Protein AF-A0A953TBR7-F1 (afdb_monomer)

Mean predicted aligned error: 17.24 Å

Solvent-accessible surface area (backbone atoms only — not comparable to full-atom values): 16010 Å² total; per-residue (Å²): 135,87,80,81,82,76,86,51,74,64,62,54,51,52,50,50,52,52,49,58,65,50,50,57,61,51,51,51,51,50,52,49,51,52,52,51,52,50,53,51,50,52,49,53,52,52,50,51,52,50,52,50,53,51,49,38,46,74,74,54,78,58,72,80,83,86,54,65,57,50,76,46,77,40,98,80,72,50,36,30,40,36,42,30,66,52,65,72,79,79,62,54,91,53,75,54,62,48,72,78,26,59,34,32,43,36,32,52,50,54,34,43,30,40,23,51,34,84,45,78,75,50,73,46,80,58,60,69,61,60,89,84,88,56,72,38,47,37,43,34,34,40,39,37,39,32,36,49,52,97,63,26,36,36,39,40,38,38,39,38,42,37,35,34,42,84,84,75,46,76,50,72,50,82,74,45,78,49,76,51,76,37,75,70,56,81,42,30,36,37,39,41,38,40,80,55,93,44,40,36,37,40,38,38,44,45,38,20,47,84,93,42,80,41,102,44,68,36,40,37,36,35,28,70,69,52,93,53,47,47,80,46,62,78,40,89,46,48,46,79,42,82,52,75,60,74,75,80,76,58,96,75,53,52,68,47,43,36,38,41,33,35,21,42,65,91,38,85,88,56,63,79,47,72,50,77,45,82,43,76,45,74,81,125

Sequence (284 aa):
MKRRKGYTLVELLVAFAIFAILIVPVSGMINTAIRGNKSSKEKLELVNIFNYAYESYLNGDVKFQDNNFIEIDYMDNKHKIKFEKVNQAEYQMKGIDYNSYDLVLKVDGNELQLLEGNKKLDAKLLEKEKRIENREKVKNRVFIKVTSEKSAFKYEIKINKIRENDDETFTTLPEEVLDKTISNPSGKLLIDVNNTDYNINFLIDGVYNGNGLEDRILAVDYKNKPSNVNLASVYPNVEFIEETATNSLDKNQRVEYVKISIFKNSDLNNPLNEKIYEFSKIQK

Structure (mmCIF, N/CA/C/O backbone):
data_AF-A0A953TBR7-F1
#
_entry.id   AF-A0A953TBR7-F1
#
loop_
_atom_site.group_PDB
_atom_site.id
_atom_site.t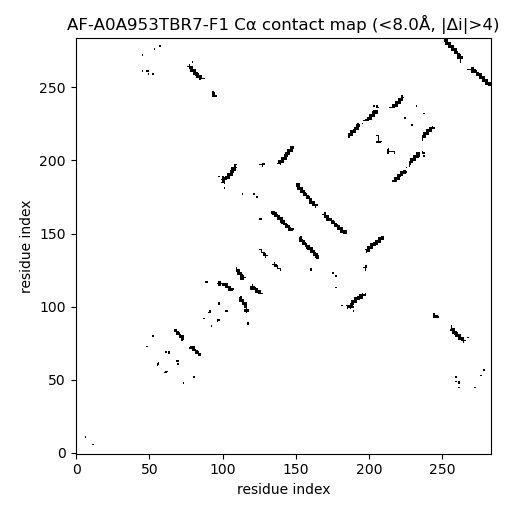ype_symbol
_atom_site.label_atom_id
_atom_site.label_alt_id
_atom_site.label_comp_id
_atom_site.label_asym_id
_atom_site.label_entity_id
_atom_site.label_seq_id
_atom_site.pdbx_PDB_ins_code
_atom_site.Cartn_x
_atom_site.Cartn_y
_atom_site.Cartn_z
_atom_site.occupancy
_atom_site.B_iso_or_equiv
_atom_site.auth_seq_id
_atom_site.auth_comp_id
_atom_site.auth_asym_id
_atom_site.auth_atom_id
_atom_site.pdbx_PDB_model_num
ATOM 1 N N . MET A 1 1 ? 30.524 2.240 -88.457 1.00 45.72 1 MET A N 1
ATOM 2 C CA . MET A 1 1 ? 31.352 2.136 -87.230 1.00 45.72 1 MET A CA 1
ATOM 3 C C . MET A 1 1 ? 30.849 3.158 -86.204 1.00 45.72 1 MET A C 1
ATOM 5 O O . MET A 1 1 ? 31.003 4.350 -86.435 1.00 45.72 1 MET A O 1
ATOM 9 N N . LYS A 1 2 ? 30.174 2.739 -85.121 1.00 47.38 2 LYS A N 1
ATOM 10 C CA . LYS A 1 2 ? 29.728 3.663 -84.056 1.00 47.38 2 LYS A CA 1
ATOM 11 C C . LYS A 1 2 ? 30.946 4.079 -83.217 1.00 47.38 2 LYS A C 1
ATOM 13 O O . LYS A 1 2 ? 31.559 3.224 -82.584 1.00 47.38 2 LYS A O 1
ATOM 18 N N . ARG A 1 3 ? 31.310 5.369 -83.224 1.00 58.00 3 ARG A N 1
ATOM 19 C CA . ARG A 1 3 ? 32.357 5.924 -82.345 1.00 58.00 3 ARG A CA 1
ATOM 20 C C . ARG A 1 3 ? 31.912 5.763 -80.888 1.00 58.00 3 ARG A C 1
ATOM 22 O O . ARG A 1 3 ? 30.868 6.291 -80.511 1.00 58.00 3 ARG A O 1
ATOM 29 N N . ARG A 1 4 ? 32.683 5.031 -80.078 1.00 64.31 4 ARG A N 1
ATOM 30 C CA . ARG A 1 4 ? 32.507 5.011 -78.619 1.00 64.31 4 ARG A CA 1
ATOM 31 C C . ARG A 1 4 ? 32.842 6.415 -78.107 1.00 64.31 4 ARG A C 1
ATOM 33 O O . ARG A 1 4 ? 33.967 6.870 -78.291 1.00 64.31 4 ARG A O 1
ATOM 40 N N . LYS A 1 5 ? 31.856 7.125 -77.555 1.00 68.06 5 LYS A N 1
ATOM 41 C CA . LYS A 1 5 ? 32.077 8.421 -76.901 1.00 68.06 5 LYS A CA 1
ATOM 42 C C . LYS A 1 5 ? 32.868 8.154 -75.616 1.00 68.06 5 LYS A C 1
ATOM 44 O O . LYS A 1 5 ? 32.414 7.364 -74.794 1.00 68.06 5 LYS A O 1
ATOM 49 N N . GLY A 1 6 ? 34.068 8.721 -75.505 1.00 71.19 6 GLY A N 1
ATOM 50 C CA . GLY A 1 6 ? 34.856 8.685 -74.272 1.00 71.19 6 GLY A CA 1
ATOM 51 C C . GLY A 1 6 ? 34.288 9.663 -73.243 1.00 71.19 6 GLY A C 1
ATOM 52 O O . GLY A 1 6 ? 33.652 10.642 -73.626 1.00 71.19 6 GLY A O 1
ATOM 53 N N . TYR A 1 7 ? 34.511 9.387 -71.960 1.00 77.81 7 TYR A N 1
ATOM 54 C CA . TYR A 1 7 ? 34.106 10.271 -70.868 1.00 77.81 7 TYR A CA 1
ATOM 55 C C . TYR A 1 7 ? 35.008 11.506 -70.815 1.00 77.81 7 TYR A C 1
ATOM 57 O O . TYR A 1 7 ? 36.230 11.402 -70.944 1.00 77.81 7 TYR A O 1
ATOM 65 N N . THR A 1 8 ? 34.410 12.675 -70.621 1.00 84.06 8 THR A N 1
ATOM 66 C CA . THR A 1 8 ? 35.138 13.926 -70.398 1.00 84.06 8 THR A CA 1
ATOM 67 C C . THR A 1 8 ? 35.625 14.015 -68.949 1.00 84.06 8 THR A C 1
ATOM 69 O O . THR A 1 8 ? 35.031 13.440 -68.036 1.00 84.06 8 THR A O 1
ATOM 72 N N . LEU A 1 9 ? 36.703 14.772 -68.714 1.00 79.88 9 LEU A N 1
ATOM 73 C CA . LEU A 1 9 ? 37.237 15.015 -67.365 1.00 79.88 9 LEU A CA 1
ATOM 74 C C . LEU A 1 9 ? 36.161 15.584 -66.421 1.00 79.88 9 LEU A C 1
ATOM 76 O O . LEU A 1 9 ? 36.110 15.233 -65.246 1.00 79.88 9 LEU A O 1
ATOM 80 N N . VAL A 1 10 ? 35.281 16.437 -66.955 1.00 84.44 10 VAL A N 1
ATOM 81 C CA . VAL A 1 10 ? 34.192 17.076 -66.206 1.00 84.44 10 VAL A CA 1
ATOM 82 C C . VAL A 1 10 ? 33.154 16.050 -65.756 1.00 84.44 10 VAL A C 1
ATOM 84 O O . VAL A 1 10 ? 32.773 16.053 -64.590 1.00 84.44 10 VAL A O 1
ATOM 87 N N . GLU A 1 11 ? 32.737 15.135 -66.635 1.00 81.75 11 GLU A N 1
ATOM 88 C CA . GLU A 1 11 ? 31.798 14.059 -66.280 1.00 81.75 11 GLU A CA 1
ATOM 89 C C . GLU A 1 11 ? 32.359 13.156 -65.174 1.00 81.75 11 GLU A C 1
ATOM 91 O O . GLU A 1 11 ? 31.628 12.768 -64.263 1.00 81.75 11 GLU A O 1
ATOM 96 N N . LEU A 1 12 ? 33.664 12.874 -65.210 1.00 85.56 12 LEU A N 1
ATOM 97 C CA . LEU A 1 12 ? 34.343 12.087 -64.181 1.00 85.56 12 LEU A CA 1
ATOM 98 C C . LEU A 1 12 ? 34.334 12.810 -62.822 1.00 85.56 12 LEU A C 1
ATOM 100 O O . LEU A 1 12 ? 34.026 12.208 -61.796 1.00 85.56 12 LEU A O 1
ATOM 104 N N . LEU A 1 13 ? 34.619 14.114 -62.817 1.00 87.38 13 LEU A N 1
ATOM 105 C CA . LEU A 1 13 ? 34.674 14.939 -61.607 1.00 87.38 13 LEU A CA 1
ATOM 106 C C . LEU A 1 13 ? 33.285 15.100 -60.968 1.00 87.38 13 LEU A C 1
ATOM 108 O O . LEU A 1 13 ? 33.133 14.942 -59.756 1.00 87.38 13 LEU A O 1
ATOM 112 N N . VAL A 1 14 ? 32.258 15.327 -61.790 1.00 87.25 14 VAL A N 1
ATOM 113 C CA . VAL A 1 14 ? 30.859 15.383 -61.341 1.00 87.25 14 VAL A CA 1
ATOM 114 C C . VAL A 1 14 ? 30.422 14.038 -60.754 1.00 87.25 14 VAL A C 1
ATOM 116 O O . VAL A 1 14 ? 29.805 14.014 -59.690 1.00 87.25 14 VAL A O 1
ATOM 119 N N . ALA A 1 15 ? 30.790 12.915 -61.378 1.00 86.88 15 ALA A N 1
ATOM 120 C CA . ALA A 1 15 ? 30.490 11.588 -60.843 1.00 86.88 15 ALA A CA 1
ATOM 121 C C . ALA A 1 15 ? 31.139 11.356 -59.465 1.00 86.88 15 ALA A C 1
ATOM 123 O O . ALA A 1 15 ? 30.467 10.875 -58.553 1.00 86.88 15 ALA A O 1
ATOM 124 N N . PHE A 1 16 ? 32.404 11.752 -59.273 1.00 87.00 16 PHE A N 1
ATOM 125 C CA . PHE A 1 16 ? 33.077 11.652 -57.972 1.00 87.00 16 PHE A CA 1
ATOM 126 C C . PHE A 1 16 ? 32.430 12.525 -56.895 1.00 87.00 16 PHE A C 1
ATOM 128 O O . PHE A 1 16 ? 32.276 12.071 -55.762 1.00 87.00 16 PHE A O 1
ATOM 135 N N . ALA A 1 17 ? 32.011 13.745 -57.238 1.00 87.44 17 ALA A N 1
ATOM 136 C CA . ALA A 1 17 ? 31.318 14.629 -56.305 1.00 87.44 17 ALA A CA 1
ATOM 137 C C . ALA A 1 17 ? 29.976 14.031 -55.851 1.00 87.44 17 ALA A C 1
ATOM 139 O O . ALA A 1 17 ? 29.686 14.000 -54.656 1.00 87.44 17 ALA A O 1
ATOM 140 N N . ILE A 1 18 ? 29.194 13.481 -56.788 1.00 87.00 18 ILE A N 1
ATOM 141 C CA . ILE A 1 18 ? 27.932 12.795 -56.479 1.00 87.00 18 ILE A CA 1
ATOM 142 C C . ILE A 1 18 ? 28.190 11.569 -55.589 1.00 87.00 18 ILE A C 1
ATOM 144 O O . ILE A 1 18 ? 27.509 11.391 -54.581 1.00 87.00 18 ILE A O 1
ATOM 148 N N . PHE A 1 19 ? 29.206 10.757 -55.898 1.00 86.75 19 PHE A N 1
ATOM 149 C CA . PHE A 1 19 ? 29.578 9.608 -55.066 1.00 86.75 19 PHE A CA 1
ATOM 150 C C . PHE A 1 19 ? 29.998 10.016 -53.649 1.00 86.75 19 PHE A C 1
ATOM 152 O O . PHE A 1 19 ? 29.556 9.397 -52.683 1.00 86.75 19 PHE A O 1
ATOM 159 N N . ALA A 1 20 ? 30.805 11.069 -53.501 1.00 82.75 20 ALA A N 1
ATOM 160 C CA . ALA A 1 20 ? 31.246 11.555 -52.196 1.00 82.75 20 ALA A CA 1
ATOM 161 C C . ALA A 1 20 ? 30.070 12.044 -51.334 1.00 82.75 20 ALA A C 1
ATOM 163 O O . ALA A 1 20 ? 30.008 11.728 -50.145 1.00 82.75 20 ALA A O 1
ATOM 164 N N . ILE A 1 21 ? 29.106 12.747 -51.941 1.00 86.19 21 ILE A N 1
ATOM 165 C CA . ILE A 1 21 ? 27.887 13.217 -51.264 1.00 86.19 21 ILE A CA 1
ATOM 166 C C . ILE A 1 21 ? 27.009 12.038 -50.819 1.00 86.19 21 ILE A C 1
ATOM 168 O O . ILE A 1 21 ? 26.425 12.083 -49.739 1.00 86.19 21 ILE A O 1
ATOM 172 N N . LEU A 1 22 ? 26.934 10.969 -51.617 1.00 83.19 22 LEU A N 1
ATOM 173 C CA . LEU A 1 22 ? 26.102 9.798 -51.323 1.00 83.19 22 LEU A CA 1
ATOM 174 C C . LEU A 1 22 ? 26.719 8.833 -50.298 1.00 83.19 22 LEU A C 1
ATOM 176 O O . LEU A 1 22 ? 25.985 8.218 -49.526 1.00 83.19 22 LEU A O 1
ATOM 180 N N . ILE A 1 23 ? 28.047 8.688 -50.252 1.00 85.75 23 ILE A N 1
ATOM 181 C CA . ILE A 1 23 ? 28.713 7.717 -49.363 1.00 85.75 23 ILE A CA 1
ATOM 182 C C . ILE A 1 23 ? 28.492 8.048 -47.880 1.00 85.75 23 ILE A C 1
ATOM 184 O O . ILE A 1 23 ? 28.304 7.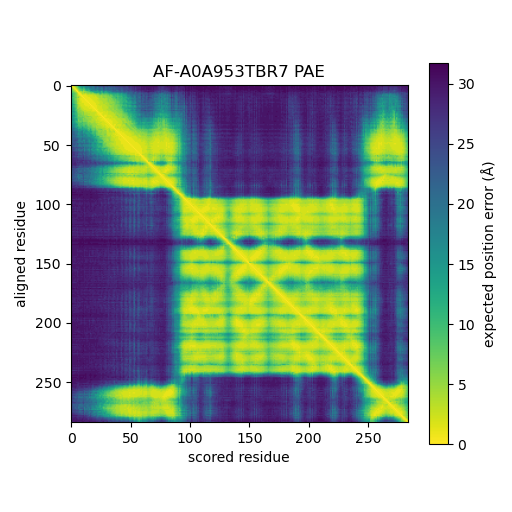141 -47.068 1.00 85.75 23 ILE A O 1
ATOM 188 N N . VAL A 1 24 ? 28.488 9.333 -47.516 1.00 76.50 24 VAL A N 1
ATOM 189 C CA . VAL A 1 24 ? 28.349 9.778 -46.119 1.00 76.50 24 VAL A CA 1
ATOM 190 C C . VAL A 1 24 ? 27.017 9.335 -45.484 1.00 76.50 24 VAL A C 1
ATOM 192 O O . VAL A 1 24 ? 27.064 8.638 -44.464 1.00 76.50 24 VAL A O 1
ATOM 195 N N . PRO A 1 25 ? 25.831 9.647 -46.051 1.00 77.88 25 PRO A N 1
ATOM 196 C CA . PRO A 1 25 ? 24.559 9.208 -45.476 1.00 77.88 25 PRO A CA 1
ATOM 197 C C . PRO A 1 25 ? 24.388 7.682 -45.519 1.00 77.88 25 PRO A C 1
ATOM 199 O O . PRO A 1 25 ? 23.888 7.102 -44.555 1.00 77.88 25 PRO A O 1
ATOM 202 N N . VAL A 1 26 ? 24.867 7.011 -46.574 1.00 80.56 26 VAL A N 1
ATOM 203 C CA . VAL A 1 26 ? 24.802 5.543 -46.694 1.00 80.56 26 VAL A CA 1
ATOM 204 C C . VAL A 1 26 ? 25.617 4.858 -45.593 1.00 80.56 26 VAL A C 1
ATOM 206 O O . VAL A 1 26 ? 25.128 3.929 -44.952 1.00 80.56 26 VAL A O 1
ATOM 209 N N . SER A 1 27 ? 26.825 5.349 -45.307 1.00 72.31 27 SER A N 1
ATOM 210 C CA . SER A 1 27 ? 27.657 4.841 -44.209 1.00 72.31 27 SER A CA 1
ATOM 211 C C . SER A 1 27 ? 26.982 5.027 -42.845 1.00 72.31 27 SER A C 1
ATOM 213 O O . SER A 1 27 ? 26.979 4.114 -42.015 1.00 72.31 27 SER A O 1
ATOM 215 N N . GLY A 1 28 ? 26.330 6.174 -42.623 1.00 75.69 28 GLY A N 1
ATOM 216 C CA . GLY A 1 28 ? 25.538 6.424 -41.415 1.00 75.69 28 GLY A CA 1
ATOM 217 C C . GLY A 1 28 ? 24.381 5.433 -41.251 1.00 75.69 28 GLY A C 1
ATOM 218 O O . GLY A 1 28 ? 24.205 4.855 -40.174 1.00 75.69 28 GLY A O 1
ATOM 219 N N . MET A 1 29 ? 23.631 5.177 -42.328 1.00 75.94 29 MET A N 1
ATOM 220 C CA . MET A 1 29 ? 22.525 4.214 -42.333 1.00 75.94 29 MET A CA 1
ATOM 221 C C . MET A 1 29 ? 23.000 2.783 -42.064 1.00 75.94 29 MET A C 1
ATOM 223 O O . MET A 1 29 ? 22.417 2.100 -41.222 1.00 75.94 29 MET A O 1
ATOM 227 N N . ILE A 1 30 ? 24.084 2.342 -42.713 1.00 80.50 30 ILE A N 1
ATOM 228 C CA . ILE A 1 30 ? 24.665 1.006 -42.509 1.00 80.50 30 ILE A CA 1
ATOM 229 C C . ILE A 1 30 ? 25.126 0.834 -41.058 1.00 80.50 30 ILE A C 1
ATOM 231 O O . ILE A 1 30 ? 24.776 -0.153 -40.415 1.00 80.50 30 ILE A O 1
ATOM 235 N N . ASN A 1 31 ? 25.849 1.810 -40.501 1.00 77.94 31 ASN A N 1
ATOM 236 C CA . ASN A 1 31 ? 26.295 1.753 -39.107 1.00 77.94 31 ASN A CA 1
ATOM 237 C C . ASN A 1 31 ? 25.121 1.715 -38.124 1.00 77.94 31 ASN A C 1
ATOM 239 O O . ASN A 1 31 ? 25.173 0.999 -37.123 1.00 77.94 31 ASN A O 1
ATOM 243 N N . THR A 1 32 ? 24.050 2.451 -38.417 1.00 73.69 32 THR A N 1
ATOM 244 C CA . THR A 1 32 ? 22.832 2.461 -37.599 1.00 73.69 32 THR A CA 1
ATOM 245 C C . THR A 1 32 ? 22.123 1.111 -37.657 1.00 73.69 32 THR A C 1
ATOM 247 O O . THR A 1 32 ? 21.773 0.564 -36.614 1.00 73.69 32 THR A O 1
ATOM 250 N N . ALA A 1 33 ? 21.996 0.520 -38.847 1.00 70.75 33 ALA A N 1
ATOM 251 C CA . ALA A 1 33 ? 21.420 -0.807 -39.031 1.00 70.75 33 ALA A CA 1
ATOM 252 C C . ALA A 1 33 ? 22.245 -1.897 -38.323 1.00 70.75 33 ALA A C 1
ATOM 254 O O . ALA A 1 33 ? 21.685 -2.737 -37.622 1.00 70.75 33 ALA A O 1
ATOM 255 N N . ILE A 1 34 ? 23.579 -1.853 -38.425 1.00 78.56 34 ILE A N 1
ATOM 256 C CA . ILE A 1 34 ? 24.475 -2.790 -37.727 1.00 78.56 34 ILE A CA 1
ATOM 257 C C . ILE A 1 34 ? 24.325 -2.654 -36.209 1.00 78.56 34 ILE A C 1
ATOM 259 O O . ILE A 1 34 ? 24.199 -3.663 -35.514 1.00 78.56 34 ILE A O 1
ATOM 263 N N . ARG A 1 35 ? 24.304 -1.424 -35.680 1.00 72.25 35 ARG A N 1
ATOM 264 C CA . ARG A 1 35 ? 24.098 -1.169 -34.245 1.00 72.25 35 ARG A CA 1
ATOM 265 C C . ARG A 1 35 ? 22.728 -1.656 -33.775 1.00 72.25 35 ARG A C 1
ATOM 267 O O . ARG A 1 35 ? 22.649 -2.301 -32.732 1.00 72.25 35 ARG A O 1
ATOM 274 N N . GLY A 1 36 ? 21.676 -1.410 -34.555 1.00 68.69 36 GLY A N 1
ATOM 275 C CA . GLY A 1 36 ? 20.322 -1.890 -34.276 1.00 68.69 36 GLY A CA 1
ATOM 276 C C . GLY A 1 36 ? 20.235 -3.417 -34.253 1.00 68.69 36 GLY A C 1
ATOM 277 O O . GLY A 1 36 ? 19.695 -3.992 -33.307 1.00 68.69 36 GLY A O 1
ATOM 278 N N . ASN A 1 37 ? 20.845 -4.086 -35.234 1.00 75.19 37 ASN A N 1
ATOM 279 C CA . ASN A 1 37 ? 20.901 -5.547 -35.298 1.00 75.19 37 ASN A CA 1
ATOM 280 C C . ASN A 1 37 ? 21.710 -6.141 -34.144 1.00 75.19 37 ASN A C 1
ATOM 282 O O . ASN A 1 37 ? 21.277 -7.115 -33.532 1.00 75.19 37 ASN A O 1
ATOM 286 N N . LYS A 1 38 ? 22.856 -5.539 -33.805 1.00 75.56 38 LYS A N 1
ATOM 287 C CA . LYS A 1 38 ? 23.671 -5.961 -32.662 1.00 75.56 38 LYS A CA 1
ATOM 288 C C . LYS A 1 38 ? 22.893 -5.837 -31.351 1.00 75.56 38 LYS A C 1
ATOM 290 O O . LYS A 1 38 ? 22.820 -6.808 -30.610 1.00 75.56 38 LYS A O 1
ATOM 295 N N . SER A 1 39 ? 22.243 -4.696 -31.111 1.00 71.12 39 SER A N 1
ATOM 296 C CA . SER A 1 39 ? 21.420 -4.486 -29.912 1.00 71.12 39 SER A CA 1
ATOM 297 C C . SER A 1 39 ? 20.234 -5.452 -29.845 1.00 71.12 39 SER A C 1
ATOM 299 O O . SER A 1 39 ? 19.926 -5.982 -28.782 1.00 71.12 39 SER A O 1
ATOM 301 N N . SER A 1 40 ? 19.582 -5.726 -30.977 1.00 68.00 40 SER A N 1
ATOM 302 C CA . SER A 1 40 ? 18.470 -6.682 -31.037 1.00 68.00 40 SER A CA 1
ATOM 303 C C . SER A 1 40 ? 18.935 -8.105 -30.735 1.00 68.00 40 SER A C 1
ATOM 305 O O . SER A 1 40 ? 18.274 -8.819 -29.985 1.00 68.00 40 SER A O 1
ATOM 307 N N . LYS A 1 41 ? 20.101 -8.499 -31.259 1.00 80.00 41 LYS A N 1
ATOM 308 C CA . LYS A 1 41 ? 20.725 -9.789 -30.958 1.00 80.00 41 LYS A CA 1
ATOM 309 C C . LYS A 1 41 ? 21.077 -9.913 -29.474 1.00 80.00 41 LYS A C 1
ATOM 311 O O . LYS A 1 41 ? 20.701 -10.901 -28.860 1.00 80.00 41 LYS A O 1
ATOM 316 N N . GLU A 1 42 ? 21.710 -8.897 -28.891 1.00 76.69 42 GLU A N 1
ATOM 317 C CA . GLU A 1 42 ? 22.043 -8.863 -27.458 1.00 76.69 42 GLU A CA 1
ATOM 318 C C . GLU A 1 42 ? 20.782 -8.948 -26.578 1.00 76.69 42 GLU A C 1
ATOM 320 O O . GLU A 1 42 ? 20.759 -9.679 -25.590 1.00 76.69 42 GLU A O 1
ATOM 325 N N . LYS A 1 43 ? 19.692 -8.266 -26.957 1.00 73.50 43 LYS A N 1
ATOM 326 C CA . LYS A 1 43 ? 18.401 -8.372 -26.256 1.00 73.50 43 LYS A CA 1
ATOM 327 C C . LYS A 1 43 ? 17.811 -9.779 -26.334 1.00 73.50 43 LYS A C 1
ATOM 329 O O . LYS A 1 43 ? 17.340 -10.283 -25.320 1.00 73.50 43 LYS A O 1
ATOM 334 N N . LEU A 1 44 ? 17.831 -10.405 -27.512 1.00 80.38 44 LEU A N 1
ATOM 335 C CA . LEU A 1 44 ? 17.357 -11.782 -27.687 1.00 80.38 44 LEU A CA 1
ATOM 336 C C . LEU A 1 44 ? 18.197 -12.775 -26.875 1.00 80.38 44 LEU A C 1
ATOM 338 O O . LEU A 1 44 ? 17.641 -13.664 -26.237 1.00 80.38 44 LEU A O 1
ATOM 342 N N . GLU A 1 45 ? 19.518 -12.598 -26.849 1.00 84.19 45 GLU A N 1
ATOM 343 C CA . GLU A 1 45 ? 20.423 -13.407 -26.028 1.00 84.19 45 GLU A CA 1
ATOM 344 C C . GLU A 1 45 ? 20.088 -13.276 -24.534 1.00 84.19 45 GLU A C 1
ATOM 346 O O . GLU A 1 45 ? 19.910 -14.292 -23.866 1.00 84.19 45 GLU A O 1
ATOM 351 N N . LEU A 1 46 ? 19.895 -12.055 -24.021 1.00 82.06 46 LEU A N 1
ATOM 352 C CA . LEU A 1 46 ? 19.494 -11.833 -22.625 1.00 82.06 46 LEU A CA 1
ATOM 353 C C . LEU A 1 46 ? 18.131 -12.452 -22.292 1.00 82.06 46 LEU A C 1
ATOM 355 O O . LEU A 1 46 ? 17.970 -13.023 -21.217 1.00 82.06 46 LEU A O 1
ATOM 359 N N . VAL A 1 47 ? 17.152 -12.366 -23.199 1.00 79.62 47 VAL A N 1
ATOM 360 C CA . VAL A 1 47 ? 15.838 -13.008 -23.016 1.00 79.62 47 VAL A CA 1
ATOM 361 C C . VAL A 1 47 ? 15.982 -14.526 -22.912 1.00 79.62 47 VAL A C 1
ATOM 363 O O . VAL A 1 47 ? 15.385 -15.129 -22.025 1.00 79.62 47 VAL A O 1
ATOM 366 N N . ASN A 1 48 ? 16.813 -15.141 -23.754 1.00 85.75 48 ASN A N 1
ATOM 367 C CA . ASN A 1 48 ? 17.063 -16.581 -23.693 1.00 85.75 48 ASN A CA 1
ATOM 368 C C . ASN A 1 48 ? 17.745 -16.994 -22.381 1.00 85.75 48 ASN A C 1
ATOM 370 O O . ASN A 1 48 ? 17.348 -17.992 -21.783 1.00 85.75 48 ASN A O 1
ATOM 374 N N . ILE A 1 49 ? 18.716 -16.207 -21.900 1.00 89.38 49 ILE A N 1
ATOM 375 C CA . ILE A 1 49 ? 19.373 -16.445 -20.604 1.00 89.38 49 ILE A CA 1
ATOM 376 C C . ILE A 1 49 ? 18.357 -16.341 -19.459 1.00 89.38 49 ILE A C 1
ATOM 378 O O . ILE A 1 49 ? 18.350 -17.187 -18.568 1.00 89.38 49 ILE A O 1
ATOM 382 N N . PHE A 1 50 ? 17.465 -15.346 -19.490 1.00 85.50 50 PHE A N 1
ATOM 383 C CA . PHE A 1 50 ? 16.403 -15.214 -18.490 1.00 85.50 50 PHE A CA 1
ATOM 384 C C . PHE A 1 50 ? 15.417 -16.381 -18.512 1.00 85.50 50 PHE A C 1
ATOM 386 O O . PHE A 1 50 ? 15.063 -16.875 -17.446 1.00 85.50 50 PHE A O 1
ATOM 393 N N . ASN A 1 51 ? 14.999 -16.839 -19.694 1.00 85.00 51 ASN A N 1
ATOM 394 C CA . ASN A 1 51 ? 14.114 -17.998 -19.816 1.00 85.00 51 ASN A CA 1
ATOM 395 C C . ASN A 1 51 ? 14.788 -19.254 -19.254 1.00 85.00 51 ASN A C 1
ATOM 397 O O . ASN A 1 51 ? 14.184 -19.980 -18.473 1.00 85.00 51 ASN A O 1
ATOM 401 N N . TYR A 1 52 ? 16.066 -19.470 -19.576 1.00 89.81 52 TYR A N 1
ATOM 402 C CA . TYR A 1 52 ? 16.841 -20.567 -19.001 1.00 89.81 52 TYR A CA 1
ATOM 403 C C . TYR A 1 52 ? 16.928 -20.477 -17.471 1.00 89.81 52 TYR A C 1
ATOM 405 O O . TYR A 1 52 ? 16.721 -21.474 -16.781 1.00 89.81 52 TYR A O 1
ATOM 413 N N . ALA A 1 53 ? 17.204 -19.286 -16.933 1.00 87.75 53 ALA A N 1
ATOM 414 C CA . ALA A 1 53 ? 17.280 -19.056 -15.495 1.00 87.75 53 ALA A CA 1
ATOM 415 C C . ALA A 1 53 ? 15.940 -19.339 -14.797 1.00 87.75 53 ALA A C 1
ATOM 417 O O . ALA A 1 53 ? 15.911 -19.998 -13.759 1.00 87.75 53 ALA A O 1
ATOM 418 N N . TYR A 1 54 ? 14.839 -18.869 -15.390 1.00 85.12 54 TYR A N 1
ATOM 419 C CA . TYR A 1 54 ? 13.483 -19.083 -14.896 1.00 85.12 54 TYR A CA 1
ATOM 420 C C . TYR A 1 54 ? 13.138 -20.576 -14.826 1.00 85.12 54 TYR A C 1
ATOM 422 O O . TYR A 1 54 ? 12.751 -21.067 -13.768 1.00 85.12 54 TYR A O 1
ATOM 430 N N . GLU A 1 55 ? 13.359 -21.311 -15.918 1.00 86.38 55 GLU A N 1
ATOM 431 C CA . GLU A 1 55 ? 13.096 -22.753 -15.993 1.00 86.38 55 GLU A CA 1
ATOM 432 C C . GLU A 1 55 ? 13.986 -23.558 -15.035 1.00 86.38 55 GLU A C 1
ATOM 434 O O . GLU A 1 55 ? 13.503 -24.453 -14.347 1.00 86.38 55 GLU A O 1
ATOM 439 N N . SER A 1 56 ? 15.274 -23.213 -14.924 1.00 87.19 56 SER A N 1
ATOM 440 C CA . SER A 1 56 ? 16.210 -23.882 -14.000 1.00 87.19 56 SER A CA 1
ATOM 441 C C . SER A 1 56 ? 15.761 -23.745 -12.542 1.00 87.19 56 SER A C 1
ATOM 443 O O . SER A 1 56 ? 15.882 -24.670 -11.736 1.00 87.19 56 SER A O 1
ATOM 445 N N . TYR A 1 57 ? 15.217 -22.578 -12.189 1.00 86.12 57 TYR A N 1
ATOM 446 C CA . TYR A 1 57 ? 14.669 -22.349 -10.861 1.00 86.12 57 TYR A CA 1
ATOM 447 C C . TYR A 1 57 ? 13.344 -23.097 -10.649 1.00 86.12 57 TYR A C 1
ATOM 449 O O . TYR A 1 57 ? 13.161 -23.744 -9.615 1.00 86.12 57 TYR A O 1
ATOM 457 N N . LEU A 1 58 ? 12.444 -23.067 -11.638 1.00 83.62 58 LEU A N 1
ATOM 458 C CA . LEU A 1 58 ? 11.145 -23.745 -11.590 1.00 83.62 58 LEU A CA 1
ATOM 459 C C . LEU A 1 58 ? 11.283 -25.272 -11.459 1.00 83.62 58 LEU A C 1
ATOM 461 O O . LEU A 1 58 ? 10.576 -25.889 -10.662 1.00 83.62 58 LEU A O 1
ATOM 465 N N . ASN A 1 59 ? 12.229 -25.870 -12.187 1.00 84.25 59 ASN A N 1
ATOM 466 C CA . ASN A 1 59 ? 12.501 -27.311 -12.166 1.00 84.25 59 ASN A CA 1
ATOM 467 C C . ASN A 1 59 ? 13.246 -27.772 -10.901 1.00 84.25 59 ASN A C 1
ATOM 469 O O . ASN A 1 59 ? 13.349 -28.970 -10.636 1.00 84.25 59 ASN A O 1
ATOM 473 N N . GLY A 1 60 ? 13.718 -26.831 -10.077 1.00 79.94 60 GLY A N 1
ATOM 474 C CA . GLY A 1 60 ? 14.406 -27.120 -8.824 1.00 79.94 60 GLY A CA 1
ATOM 475 C C . GLY A 1 60 ? 15.877 -27.505 -8.985 1.00 79.94 60 GLY A C 1
ATOM 476 O O . GLY A 1 60 ? 16.446 -28.054 -8.039 1.00 79.94 60 GLY A O 1
ATOM 477 N N . ASP A 1 61 ? 16.498 -27.200 -10.128 1.00 81.38 61 ASP A N 1
ATOM 478 C CA . ASP A 1 61 ? 17.945 -27.360 -10.339 1.00 81.38 61 ASP A CA 1
ATOM 479 C C . ASP A 1 61 ? 18.742 -26.382 -9.458 1.00 81.38 61 ASP A C 1
ATOM 481 O O . ASP A 1 61 ? 19.872 -26.653 -9.051 1.00 81.38 61 ASP A O 1
ATOM 485 N N . VAL A 1 62 ? 18.116 -25.258 -9.098 1.00 82.50 62 VAL A N 1
ATOM 486 C CA . VAL A 1 62 ? 18.652 -24.233 -8.198 1.00 82.50 62 VAL A CA 1
ATOM 487 C C . VAL A 1 62 ? 17.940 -24.317 -6.844 1.00 82.50 62 VAL A C 1
ATOM 489 O O . VAL A 1 62 ? 16.735 -24.081 -6.744 1.00 82.50 62 VAL A O 1
ATOM 492 N N . LYS A 1 63 ? 18.679 -24.641 -5.773 1.00 79.69 63 LYS A N 1
ATOM 493 C CA . LYS A 1 63 ? 18.141 -24.752 -4.403 1.00 79.69 63 LYS A CA 1
ATOM 494 C C . LYS A 1 63 ? 18.961 -23.941 -3.409 1.00 79.69 63 LYS A C 1
ATOM 496 O O . LYS A 1 63 ? 20.158 -24.163 -3.258 1.00 79.69 63 LYS A O 1
ATOM 501 N N . PHE A 1 64 ? 18.296 -23.047 -2.682 1.00 79.81 64 PHE A N 1
ATOM 502 C CA . PHE A 1 64 ? 18.901 -22.284 -1.589 1.00 79.81 64 PHE A CA 1
ATOM 503 C C . PHE A 1 64 ? 19.108 -23.194 -0.385 1.00 79.81 64 PHE A C 1
ATOM 505 O O . PHE A 1 64 ? 18.141 -23.529 0.294 1.00 79.81 64 PHE A O 1
ATOM 512 N N . GLN A 1 65 ? 20.352 -23.629 -0.174 1.00 63.56 65 GLN A N 1
ATOM 513 C CA . GLN A 1 65 ? 20.694 -24.534 0.922 1.00 63.56 65 GLN A CA 1
ATOM 514 C C . GLN A 1 65 ? 20.916 -23.782 2.240 1.00 63.56 65 GLN A C 1
ATOM 516 O O . GLN A 1 65 ? 20.349 -24.223 3.221 1.00 63.56 65 GLN A O 1
ATOM 521 N N . ASP A 1 66 ? 21.578 -22.614 2.238 1.00 62.78 66 ASP A N 1
ATOM 522 C CA . ASP A 1 66 ? 21.725 -21.738 3.429 1.00 62.78 66 ASP A CA 1
ATOM 523 C C . ASP A 1 66 ? 22.032 -20.256 3.100 1.00 62.78 66 ASP A C 1
ATOM 525 O O . ASP A 1 66 ? 21.868 -19.374 3.940 1.00 62.78 66 ASP A O 1
ATOM 529 N N . ASN A 1 67 ? 22.453 -19.951 1.867 1.00 66.56 67 ASN A N 1
ATOM 530 C CA . ASN A 1 67 ? 22.755 -18.588 1.426 1.00 66.56 67 ASN A CA 1
ATOM 531 C C . ASN A 1 67 ? 21.518 -17.885 0.847 1.00 66.56 67 ASN A C 1
ATOM 533 O O . ASN A 1 67 ? 20.674 -18.510 0.200 1.00 66.56 67 ASN A O 1
ATOM 537 N N . ASN A 1 68 ? 21.461 -16.557 0.998 1.00 75.69 68 ASN A N 1
ATOM 538 C CA . ASN A 1 68 ? 20.419 -15.721 0.387 1.00 75.69 68 ASN A CA 1
ATOM 539 C C . ASN A 1 68 ? 20.573 -15.584 -1.135 1.00 75.69 68 ASN A C 1
ATOM 541 O O . ASN A 1 68 ? 19.646 -15.122 -1.794 1.00 75.69 68 ASN A O 1
ATOM 545 N N . PHE A 1 69 ? 21.711 -16.000 -1.699 1.00 84.25 69 PHE A N 1
ATOM 546 C CA . PHE A 1 69 ? 21.946 -16.001 -3.137 1.00 84.25 69 PHE A CA 1
ATOM 547 C C . PHE A 1 69 ? 22.687 -17.261 -3.613 1.00 84.25 69 PHE A C 1
ATOM 549 O O . PHE A 1 69 ? 23.388 -17.914 -2.838 1.00 84.25 69 PHE A O 1
ATOM 556 N N . ILE A 1 70 ? 22.526 -17.589 -4.895 1.00 88.81 70 ILE A N 1
ATOM 557 C CA . ILE A 1 70 ? 23.208 -18.672 -5.617 1.00 88.81 70 ILE A CA 1
ATOM 558 C C . ILE A 1 70 ? 23.664 -18.130 -6.962 1.00 88.81 70 ILE A C 1
ATOM 560 O O . ILE A 1 70 ? 22.931 -17.385 -7.604 1.00 88.81 70 ILE A O 1
ATOM 564 N N . GLU A 1 71 ? 24.838 -18.545 -7.417 1.00 89.31 71 GLU A N 1
ATOM 565 C CA . GLU A 1 71 ? 25.329 -18.243 -8.758 1.00 89.31 71 GLU A CA 1
ATOM 566 C C . GLU A 1 71 ? 25.502 -19.532 -9.557 1.00 89.31 71 GLU A C 1
ATOM 568 O O . GLU A 1 71 ? 26.002 -20.527 -9.033 1.00 89.31 71 GLU A O 1
ATOM 573 N N . ILE A 1 72 ? 25.099 -19.504 -10.826 1.00 88.94 72 ILE A N 1
ATOM 574 C CA . ILE A 1 72 ? 25.351 -20.577 -11.792 1.00 88.94 72 ILE A CA 1
ATOM 575 C C . ILE A 1 72 ? 25.956 -20.000 -13.071 1.00 88.94 72 ILE A C 1
ATOM 577 O O . ILE A 1 72 ? 25.685 -18.855 -13.446 1.00 88.94 72 ILE A O 1
ATOM 581 N N . ASP A 1 73 ? 26.740 -20.812 -13.771 1.00 88.62 73 ASP A N 1
ATOM 582 C CA . ASP A 1 73 ? 27.218 -20.481 -15.109 1.00 88.62 73 ASP A CA 1
ATOM 583 C C . ASP A 1 73 ? 26.120 -20.740 -16.150 1.00 88.62 73 ASP A C 1
ATOM 585 O O . ASP A 1 73 ? 25.399 -21.741 -16.098 1.00 88.62 73 ASP A O 1
ATOM 589 N N . TYR A 1 74 ? 25.987 -19.829 -17.114 1.00 88.12 74 TYR A N 1
ATOM 590 C CA . TYR A 1 74 ? 25.175 -20.072 -18.300 1.00 88.12 74 TYR A CA 1
ATOM 591 C C . TYR A 1 74 ? 25.954 -20.930 -19.307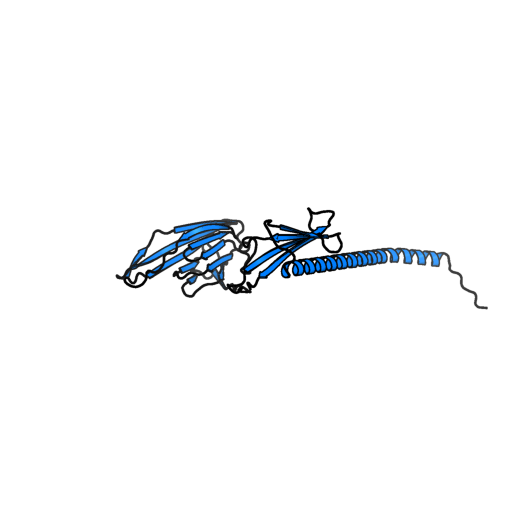 1.00 88.12 74 TYR A C 1
ATOM 593 O O . TYR A 1 74 ? 27.183 -20.885 -19.350 1.00 88.12 74 TYR A O 1
ATOM 601 N N . MET A 1 75 ? 25.248 -21.676 -20.164 1.00 84.69 75 MET A N 1
ATOM 602 C CA . MET A 1 75 ? 25.831 -22.686 -21.069 1.00 84.69 75 MET A CA 1
ATOM 603 C C . MET A 1 75 ? 26.972 -22.181 -21.971 1.00 84.69 75 MET A C 1
ATOM 605 O O . MET A 1 75 ? 27.757 -22.977 -22.482 1.00 84.69 75 MET A O 1
ATOM 609 N N . ASP A 1 76 ? 27.059 -20.871 -22.211 1.00 81.75 76 ASP A N 1
ATOM 610 C CA . ASP A 1 76 ? 28.087 -20.269 -23.059 1.00 81.75 76 ASP A CA 1
ATOM 611 C C . ASP A 1 76 ? 29.408 -19.950 -22.335 1.00 81.75 76 ASP A C 1
ATOM 613 O O . ASP A 1 76 ? 30.349 -19.489 -22.987 1.00 81.75 76 ASP A O 1
ATOM 617 N N . ASN A 1 77 ? 29.483 -20.165 -21.013 1.00 81.50 77 ASN A N 1
ATOM 618 C CA . ASN A 1 77 ? 30.599 -19.826 -20.116 1.00 81.50 77 ASN A CA 1
ATOM 619 C C . ASN A 1 77 ? 31.021 -18.340 -20.124 1.00 81.50 77 ASN A C 1
ATOM 621 O O . ASN A 1 77 ? 32.035 -17.964 -19.526 1.00 81.50 77 ASN A O 1
ATOM 625 N N . LYS A 1 78 ? 30.262 -17.473 -20.798 1.00 86.75 78 LYS A N 1
ATOM 626 C CA . LYS A 1 78 ? 30.497 -16.025 -20.884 1.00 86.75 78 LYS A CA 1
ATOM 627 C C . LYS A 1 78 ? 29.595 -15.257 -19.938 1.00 86.75 78 LYS A C 1
ATOM 629 O O . LYS A 1 78 ? 29.957 -14.144 -19.553 1.00 86.75 78 LYS A O 1
ATOM 634 N N . HIS A 1 79 ? 28.460 -15.839 -19.568 1.00 90.38 79 HIS A N 1
ATOM 635 C CA . HIS A 1 79 ? 27.500 -15.238 -18.661 1.00 90.38 79 HIS A CA 1
ATOM 636 C C . HIS A 1 79 ? 27.363 -16.041 -17.371 1.00 90.38 79 HIS A C 1
ATOM 638 O O . HIS A 1 79 ? 27.414 -17.270 -17.373 1.00 90.38 79 HIS A O 1
ATOM 644 N N . LYS A 1 80 ? 27.151 -15.316 -16.275 1.00 91.94 80 LYS A N 1
ATOM 645 C CA . LYS A 1 80 ? 26.797 -15.868 -14.968 1.00 91.94 80 LYS A CA 1
ATOM 646 C C . LYS A 1 80 ? 25.425 -15.373 -14.559 1.00 91.94 80 LYS A C 1
ATOM 648 O O . LYS A 1 80 ? 25.060 -14.235 -14.852 1.00 91.94 80 LYS A O 1
ATOM 653 N N . ILE A 1 81 ? 24.671 -16.235 -13.897 1.00 91.81 81 ILE A N 1
ATOM 654 C CA . ILE A 1 81 ? 23.313 -15.964 -13.446 1.00 91.81 81 ILE A CA 1
ATOM 655 C C . ILE A 1 81 ? 23.324 -16.035 -11.927 1.00 91.81 81 ILE A C 1
ATOM 657 O O . ILE A 1 81 ? 23.649 -17.075 -11.358 1.00 91.81 81 ILE A O 1
ATOM 661 N N . LYS A 1 82 ? 22.955 -14.937 -11.276 1.00 91.31 82 LYS A N 1
ATOM 662 C CA . LYS A 1 82 ? 22.780 -14.871 -9.828 1.00 91.31 82 LYS A CA 1
ATOM 663 C C . LYS A 1 82 ? 21.294 -14.896 -9.497 1.00 91.31 82 LYS A C 1
ATOM 665 O O . LYS A 1 82 ? 20.540 -14.073 -10.009 1.00 91.31 82 LYS A O 1
ATOM 670 N N . PHE A 1 83 ? 20.903 -15.812 -8.626 1.00 90.25 83 PHE A N 1
ATOM 671 C CA . PHE A 1 83 ? 19.588 -15.896 -8.006 1.00 90.25 83 PHE A CA 1
ATOM 672 C C . PHE A 1 83 ? 19.694 -15.370 -6.587 1.00 90.25 83 PHE A C 1
ATOM 674 O O . PHE A 1 83 ? 20.558 -15.818 -5.842 1.00 90.25 83 PHE A O 1
ATOM 681 N N . GLU A 1 84 ? 18.813 -14.470 -6.189 1.00 88.06 84 GLU A N 1
ATOM 682 C CA . GLU A 1 84 ? 18.780 -13.913 -4.842 1.00 88.06 84 GLU A CA 1
ATOM 683 C C . GLU A 1 84 ? 17.352 -13.948 -4.301 1.00 88.06 84 GLU A C 1
ATOM 685 O O . GLU A 1 84 ? 16.412 -13.527 -4.981 1.00 88.06 84 GLU A O 1
ATOM 690 N N . LYS A 1 85 ? 17.184 -14.479 -3.086 1.00 83.38 85 LYS A N 1
ATOM 691 C CA . LYS A 1 85 ? 15.908 -14.428 -2.374 1.00 83.38 85 LYS A CA 1
ATOM 692 C C . LYS A 1 85 ? 15.626 -12.992 -1.974 1.00 83.38 85 LYS A C 1
ATOM 694 O O . LYS A 1 85 ? 16.424 -12.377 -1.272 1.00 83.38 85 LYS A O 1
ATOM 699 N N . VAL A 1 86 ? 14.455 -12.501 -2.354 1.00 73.88 86 VAL A N 1
ATOM 700 C CA . VAL A 1 86 ? 13.990 -11.178 -1.945 1.00 73.88 86 VAL A CA 1
ATOM 701 C C . VAL A 1 86 ? 12.915 -11.355 -0.880 1.00 73.88 86 VAL A C 1
ATOM 703 O O . VAL A 1 86 ? 11.962 -12.115 -1.064 1.00 73.88 86 VAL A O 1
ATOM 706 N N . ASN A 1 87 ? 13.071 -10.675 0.257 1.00 57.31 87 ASN A N 1
ATOM 707 C CA . ASN A 1 87 ? 12.066 -10.705 1.314 1.00 57.31 87 ASN A CA 1
ATOM 708 C C . ASN A 1 87 ? 10.813 -9.932 0.877 1.00 57.31 87 ASN A C 1
ATOM 710 O O . ASN A 1 87 ? 10.891 -8.826 0.348 1.00 57.31 87 ASN A O 1
ATOM 714 N N . GLN A 1 88 ? 9.650 -10.499 1.194 1.00 51.62 88 GLN A N 1
ATOM 715 C CA . GLN A 1 88 ? 8.294 -10.025 0.877 1.00 51.62 88 GLN A CA 1
ATOM 716 C C . GLN A 1 88 ? 8.014 -8.542 1.223 1.00 51.62 88 GLN A C 1
ATOM 718 O O . GLN A 1 88 ? 7.075 -7.951 0.699 1.00 51.62 88 GLN A O 1
ATOM 723 N N . ALA A 1 89 ? 8.816 -7.936 2.107 1.00 43.84 89 ALA A N 1
ATOM 724 C CA . ALA A 1 89 ? 8.689 -6.541 2.525 1.00 43.84 89 ALA A CA 1
ATOM 725 C C . ALA A 1 89 ? 9.184 -5.525 1.480 1.00 43.84 89 ALA A C 1
ATOM 727 O O . ALA A 1 89 ? 8.849 -4.348 1.588 1.00 43.84 89 ALA A O 1
ATOM 728 N N . GLU A 1 90 ? 9.976 -5.942 0.490 1.00 40.44 90 GLU A N 1
ATOM 729 C CA . GLU A 1 90 ? 10.535 -5.007 -0.491 1.00 40.44 90 GLU A CA 1
ATOM 730 C C . GLU A 1 90 ? 9.596 -4.746 -1.679 1.00 40.44 90 GLU A C 1
ATOM 732 O O . GLU A 1 90 ? 9.612 -3.640 -2.209 1.00 40.44 90 GLU A O 1
ATOM 737 N N . TYR A 1 91 ? 8.708 -5.681 -2.047 1.00 42.75 91 TYR A N 1
ATOM 738 C CA . TYR A 1 91 ? 7.806 -5.507 -3.193 1.00 42.75 91 TYR A CA 1
ATOM 739 C C . TYR A 1 91 ? 6.476 -6.278 -3.038 1.00 42.75 91 TYR A C 1
ATOM 741 O O . TYR A 1 91 ? 6.397 -7.482 -3.246 1.00 42.75 91 TYR A O 1
ATOM 749 N N . GLN A 1 92 ? 5.391 -5.555 -2.757 1.00 44.50 92 GLN A N 1
ATOM 750 C CA . GLN A 1 92 ? 4.149 -5.673 -3.541 1.00 44.50 92 GLN A CA 1
ATOM 751 C C . GLN A 1 92 ? 3.398 -7.026 -3.626 1.00 44.50 92 GLN A C 1
ATOM 753 O O . GLN A 1 92 ? 2.752 -7.293 -4.636 1.00 44.50 92 GLN A O 1
ATOM 758 N N . MET A 1 93 ? 3.291 -7.833 -2.568 1.00 41.34 93 M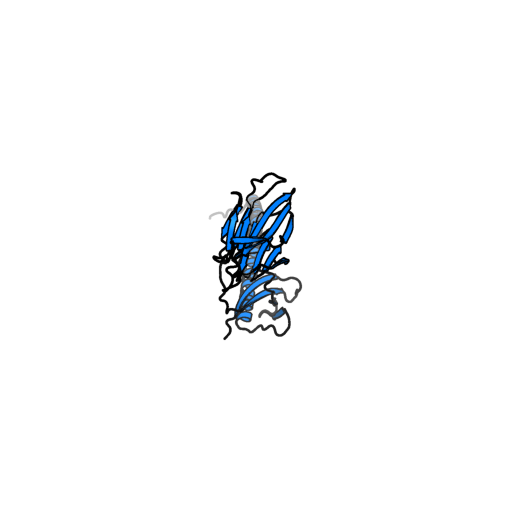ET A N 1
ATOM 759 C CA . MET A 1 93 ? 2.384 -9.010 -2.590 1.00 41.34 93 MET A CA 1
ATOM 760 C C . MET A 1 93 ? 0.869 -8.701 -2.525 1.00 41.34 93 MET A C 1
ATOM 762 O O . MET A 1 93 ? 0.066 -9.540 -2.121 1.00 41.34 93 MET A O 1
ATOM 766 N N . LYS A 1 94 ? 0.441 -7.498 -2.916 1.00 47.66 94 LYS A N 1
ATOM 767 C CA . LYS A 1 94 ? -0.983 -7.150 -3.083 1.00 47.66 94 LYS A CA 1
ATOM 768 C C . LYS A 1 94 ? -1.260 -6.263 -4.302 1.00 47.66 94 LYS A C 1
ATOM 770 O O . LYS A 1 94 ? -2.303 -5.620 -4.332 1.00 47.66 94 LYS A O 1
ATOM 775 N N . GLY A 1 95 ? -0.322 -6.155 -5.249 1.00 51.91 95 GLY A N 1
ATOM 776 C CA . GLY A 1 95 ? -0.471 -5.282 -6.424 1.00 51.91 95 GLY A CA 1
ATOM 777 C C . GLY A 1 95 ? -0.511 -3.778 -6.115 1.00 51.91 95 GLY A C 1
ATOM 778 O O . GLY A 1 95 ? -0.666 -2.976 -7.025 1.00 51.91 95 GLY A O 1
ATOM 779 N N . ILE A 1 96 ? -0.342 -3.388 -4.847 1.00 65.31 96 ILE A N 1
ATOM 780 C CA . ILE A 1 96 ? -0.366 -1.998 -4.398 1.00 65.31 96 ILE A CA 1
ATOM 781 C C . ILE A 1 96 ? 0.999 -1.657 -3.813 1.00 65.31 96 ILE A C 1
ATOM 783 O O . ILE A 1 96 ? 1.442 -2.284 -2.848 1.00 65.31 96 ILE A O 1
ATOM 787 N N . ASP A 1 97 ? 1.651 -0.656 -4.397 1.00 75.06 97 ASP A N 1
ATOM 788 C CA . ASP A 1 97 ? 2.885 -0.078 -3.878 1.00 75.06 97 ASP A CA 1
ATOM 789 C C . ASP A 1 97 ? 2.567 0.891 -2.738 1.00 75.06 97 ASP A C 1
ATOM 791 O O . ASP A 1 97 ? 2.012 1.965 -2.968 1.00 75.06 97 ASP A O 1
ATOM 795 N N . TYR A 1 98 ? 2.918 0.537 -1.500 1.00 80.25 98 TYR A N 1
ATOM 796 C CA . TYR A 1 98 ? 2.635 1.390 -0.338 1.00 80.25 98 TYR A CA 1
ATOM 797 C C . TYR A 1 98 ? 3.414 2.706 -0.394 1.00 80.25 98 TYR A C 1
ATOM 799 O O . TYR A 1 98 ? 2.996 3.679 0.223 1.00 80.25 98 TYR A O 1
ATOM 807 N N . ASN A 1 99 ? 4.499 2.769 -1.173 1.00 82.69 99 ASN A N 1
ATOM 808 C CA . ASN A 1 99 ? 5.265 3.998 -1.373 1.00 82.69 99 ASN A CA 1
ATOM 809 C C . ASN A 1 99 ? 4.558 5.001 -2.299 1.00 82.69 99 ASN A C 1
ATOM 811 O O . ASN A 1 99 ? 5.008 6.137 -2.415 1.00 82.69 99 ASN A O 1
ATOM 815 N N . SER A 1 100 ? 3.467 4.600 -2.963 1.00 84.06 100 SER A N 1
ATOM 816 C CA . SER A 1 100 ? 2.639 5.506 -3.772 1.00 84.06 100 SER A CA 1
ATOM 817 C C . SER A 1 100 ? 1.625 6.313 -2.951 1.00 84.06 100 SER A C 1
ATOM 819 O O . SER A 1 100 ? 0.945 7.178 -3.504 1.00 84.06 100 SER A O 1
ATOM 821 N N . TYR A 1 101 ? 1.545 6.044 -1.645 1.00 90.19 101 TYR A N 1
ATOM 822 C CA . TYR A 1 101 ? 0.663 6.712 -0.696 1.00 90.19 101 TYR A CA 1
ATOM 823 C C . TYR A 1 101 ? 1.477 7.546 0.278 1.00 90.19 101 TYR A C 1
ATOM 825 O O . TYR A 1 101 ? 2.594 7.181 0.644 1.00 90.19 101 TYR A O 1
ATOM 833 N N . ASP A 1 102 ? 0.876 8.627 0.761 1.00 92.81 102 ASP A N 1
ATOM 834 C CA . ASP A 1 102 ? 1.473 9.423 1.828 1.00 92.81 102 ASP A CA 1
ATOM 835 C C . ASP A 1 102 ? 1.540 8.610 3.122 1.00 92.81 102 ASP A C 1
ATOM 837 O O . ASP A 1 102 ? 2.545 8.640 3.830 1.00 92.81 102 ASP A O 1
ATOM 841 N N . LEU A 1 103 ? 0.461 7.877 3.420 1.00 94.56 103 LEU A N 1
ATOM 842 C CA . LEU A 1 103 ? 0.326 7.018 4.591 1.00 94.56 103 LEU A CA 1
ATOM 843 C C . LEU A 1 103 ? -0.537 5.795 4.296 1.00 94.56 103 LEU A C 1
ATOM 845 O O . LEU A 1 103 ? -1.422 5.814 3.437 1.00 94.56 103 LEU A O 1
ATOM 849 N N . VAL A 1 104 ? -0.311 4.745 5.083 1.00 92.56 104 VAL A N 1
ATOM 850 C CA . VAL A 1 104 ? -1.133 3.536 5.082 1.00 92.56 104 VAL A CA 1
ATOM 851 C C . VAL A 1 104 ? -1.637 3.257 6.494 1.00 92.56 104 VAL A C 1
ATOM 853 O O . VAL A 1 104 ? -0.856 3.098 7.434 1.00 92.56 104 VAL A O 1
ATOM 856 N N . LEU A 1 105 ? -2.955 3.156 6.635 1.00 94.56 105 LEU A N 1
ATOM 857 C CA . LEU A 1 105 ? -3.628 2.645 7.821 1.00 94.56 105 LEU A CA 1
ATOM 858 C C . LEU A 1 105 ? -3.947 1.173 7.598 1.00 94.56 105 LEU A C 1
ATOM 860 O O . LEU A 1 105 ? -4.885 0.821 6.882 1.00 94.56 105 LEU A O 1
ATOM 864 N N . LYS A 1 106 ? -3.146 0.302 8.209 1.00 92.06 106 LYS A N 1
ATOM 865 C CA . LYS A 1 106 ? -3.332 -1.142 8.113 1.00 92.06 106 LYS A CA 1
ATOM 866 C C . LYS A 1 106 ? -4.022 -1.654 9.369 1.00 92.06 106 LYS A C 1
ATOM 868 O O . LYS A 1 106 ? -3.468 -1.551 10.458 1.00 92.06 106 LYS A O 1
ATOM 873 N N . VAL A 1 107 ? -5.196 -2.254 9.221 1.00 90.38 107 VAL A N 1
ATOM 874 C CA . VAL A 1 107 ? -5.802 -3.057 10.288 1.00 90.38 107 VAL A CA 1
ATOM 875 C C . VAL A 1 107 ? -5.325 -4.493 10.120 1.00 90.38 107 VAL A C 1
ATOM 877 O O . VAL A 1 107 ? -5.423 -5.043 9.026 1.00 90.38 107 VAL A O 1
ATOM 880 N N . ASP A 1 108 ? -4.786 -5.096 11.173 1.00 85.75 108 ASP A N 1
ATOM 881 C CA . ASP A 1 108 ? -4.335 -6.489 11.166 1.00 85.75 108 ASP A CA 1
ATOM 882 C C . ASP A 1 108 ? -4.782 -7.167 12.464 1.00 85.75 108 ASP A C 1
ATOM 884 O O . ASP A 1 108 ? -4.238 -6.910 13.541 1.00 85.75 108 ASP A O 1
ATOM 888 N N . GLY A 1 109 ? -5.848 -7.966 12.381 1.00 85.00 109 GLY A N 1
ATOM 889 C CA . GLY A 1 109 ? -6.490 -8.545 13.560 1.00 85.00 109 GLY A CA 1
ATOM 890 C C . GLY A 1 109 ? -7.060 -7.470 14.490 1.00 85.00 109 GLY A C 1
ATOM 891 O O . GLY A 1 109 ? -8.057 -6.821 14.162 1.00 85.00 109 GLY A O 1
ATOM 892 N N . ASN A 1 110 ? -6.436 -7.308 15.659 1.00 87.50 110 ASN A N 1
ATOM 893 C CA . ASN A 1 110 ? -6.819 -6.347 16.695 1.00 87.50 110 ASN A CA 1
ATOM 894 C C . ASN A 1 110 ? -5.941 -5.085 16.723 1.00 87.50 110 ASN A C 1
ATOM 896 O O . ASN A 1 110 ? -6.095 -4.276 17.632 1.00 87.50 110 ASN A O 1
ATOM 900 N N . GLU A 1 111 ? -5.016 -4.903 15.782 1.00 89.81 111 GLU A N 1
ATOM 901 C CA . GLU A 1 111 ? -4.169 -3.710 15.716 1.00 89.81 111 GLU A CA 1
ATOM 902 C C . GLU A 1 111 ? -4.581 -2.798 14.563 1.00 89.81 111 GLU A C 1
ATOM 904 O O . GLU A 1 111 ? -4.729 -3.250 13.429 1.00 89.81 111 GLU A O 1
ATOM 909 N N . LEU A 1 112 ? -4.673 -1.495 14.837 1.00 93.12 112 LEU A N 1
ATOM 910 C CA . LEU A 1 112 ? -4.589 -0.452 13.820 1.00 93.12 112 LEU A CA 1
ATOM 911 C C . LEU A 1 112 ? -3.146 0.054 13.763 1.00 93.12 112 LEU A C 1
ATOM 913 O O . LEU A 1 112 ? -2.644 0.623 14.729 1.00 93.12 112 LEU A O 1
ATOM 917 N N . GLN A 1 113 ? -2.487 -0.157 12.632 1.00 93.38 113 GLN A N 1
ATOM 918 C CA . GLN A 1 113 ? -1.090 0.181 12.385 1.00 93.38 113 GLN A CA 1
ATOM 919 C C . GLN A 1 113 ? -1.005 1.388 11.449 1.00 93.38 113 GLN A C 1
ATOM 921 O O . GLN A 1 113 ? -1.706 1.445 10.439 1.00 93.38 113 GLN A O 1
ATOM 926 N N . LEU A 1 114 ? -0.106 2.319 11.760 1.00 94.25 114 LEU A N 1
ATOM 927 C CA . LEU A 1 114 ? 0.261 3.429 10.888 1.00 94.25 114 LEU A CA 1
ATOM 928 C C . LEU A 1 114 ? 1.583 3.110 10.191 1.00 94.25 114 LEU A C 1
ATOM 930 O O . LEU A 1 114 ? 2.577 2.807 10.858 1.00 94.25 114 LEU A O 1
ATOM 934 N N . LEU A 1 115 ? 1.599 3.175 8.862 1.00 91.50 115 LEU A N 1
ATOM 935 C CA . LEU A 1 115 ? 2.782 2.930 8.048 1.00 91.50 115 LEU A CA 1
ATOM 936 C C . LEU A 1 115 ? 3.062 4.108 7.105 1.00 91.50 115 LEU A C 1
ATOM 938 O O . LEU A 1 115 ? 2.147 4.778 6.630 1.00 91.50 115 LEU A O 1
ATOM 942 N N . GLU A 1 116 ? 4.345 4.310 6.812 1.00 89.75 116 GLU A N 1
ATOM 943 C CA . GLU A 1 116 ? 4.860 5.160 5.732 1.00 89.75 116 GLU A CA 1
ATOM 944 C C . GLU A 1 116 ? 5.613 4.239 4.765 1.00 89.75 116 GLU A C 1
ATOM 946 O O . GLU A 1 116 ? 6.627 3.630 5.132 1.00 89.75 116 GLU A O 1
ATOM 951 N N . GLY A 1 117 ? 5.057 4.029 3.570 1.00 83.06 117 GLY A N 1
ATOM 952 C CA . GLY A 1 117 ? 5.464 2.913 2.718 1.00 83.06 117 GLY A CA 1
ATOM 953 C C . GLY A 1 117 ? 5.297 1.572 3.443 1.00 83.06 117 GLY A C 1
ATOM 954 O O . GLY A 1 117 ? 4.252 1.279 4.026 1.00 83.06 117 GLY A O 1
ATOM 955 N N . ASN A 1 118 ? 6.357 0.763 3.464 1.00 74.56 118 ASN A N 1
ATOM 956 C CA . ASN A 1 118 ? 6.372 -0.528 4.169 1.00 74.56 118 ASN A CA 1
ATOM 957 C C . ASN A 1 118 ? 6.821 -0.425 5.638 1.00 74.56 118 ASN A C 1
ATOM 959 O O . ASN A 1 118 ? 6.885 -1.434 6.344 1.00 74.56 118 ASN A O 1
ATOM 963 N N . LYS A 1 119 ? 7.153 0.777 6.122 1.00 82.50 119 LYS A N 1
ATOM 964 C CA . LYS A 1 119 ? 7.682 0.972 7.473 1.00 82.50 119 LYS A CA 1
ATOM 965 C C . LYS A 1 119 ? 6.549 1.216 8.466 1.00 82.50 119 LYS A C 1
ATOM 967 O O . LYS A 1 119 ? 5.898 2.255 8.415 1.00 82.50 119 LYS A O 1
ATOM 972 N N . LYS A 1 120 ? 6.372 0.301 9.425 1.00 89.19 120 LYS A N 1
ATOM 973 C CA . LYS A 1 120 ? 5.499 0.502 10.595 1.00 89.19 120 LYS A CA 1
ATOM 974 C C . LYS A 1 120 ? 6.059 1.627 11.470 1.00 89.19 120 LYS A C 1
ATOM 976 O O . LYS A 1 120 ? 7.197 1.541 11.928 1.00 89.19 120 LYS A O 1
ATOM 981 N N . LEU A 1 121 ? 5.262 2.673 11.670 1.00 89.25 121 LEU A N 1
ATOM 982 C CA . LEU A 1 121 ? 5.592 3.825 12.509 1.00 89.25 121 LEU A CA 1
ATOM 983 C C . LEU A 1 121 ? 5.056 3.645 13.931 1.00 89.25 121 LEU A C 1
ATOM 985 O O . LEU A 1 121 ? 5.802 3.818 14.889 1.00 89.25 121 LEU A O 1
ATOM 989 N N . ASP A 1 122 ? 3.783 3.271 14.059 1.00 91.44 122 ASP A N 1
ATOM 990 C CA . ASP A 1 122 ? 3.105 3.068 15.343 1.00 91.44 122 ASP A CA 1
ATOM 991 C C . ASP A 1 122 ? 1.935 2.078 15.164 1.00 91.44 122 ASP A C 1
ATOM 993 O O . ASP A 1 122 ? 1.529 1.764 14.040 1.00 91.44 122 ASP A O 1
ATOM 997 N N . ALA A 1 123 ? 1.400 1.555 16.264 1.00 89.81 123 ALA A N 1
ATOM 998 C CA . ALA A 1 123 ? 0.165 0.790 16.294 1.00 89.81 123 ALA A CA 1
ATOM 999 C C . ALA A 1 123 ? -0.612 1.009 17.590 1.00 89.81 123 ALA A C 1
ATOM 1001 O O . ALA A 1 123 ? -0.040 1.222 18.659 1.00 89.81 123 ALA A O 1
ATOM 1002 N N . LYS A 1 124 ? -1.936 0.909 17.486 1.00 91.81 124 LYS A N 1
ATOM 1003 C CA . LYS A 1 124 ? -2.860 0.999 18.615 1.00 91.81 124 LYS A CA 1
ATOM 1004 C C . LYS A 1 124 ? -3.814 -0.187 18.605 1.00 91.81 124 LYS A C 1
ATOM 1006 O O . LYS A 1 124 ? -4.215 -0.673 17.546 1.00 91.81 124 LYS A O 1
ATOM 1011 N N . LEU A 1 125 ? -4.150 -0.667 19.798 1.00 90.25 125 LEU A N 1
ATOM 1012 C CA . LEU A 1 125 ? -5.007 -1.836 19.972 1.00 90.25 125 LEU A CA 1
ATOM 1013 C C . LEU A 1 125 ? -6.477 -1.443 19.854 1.00 90.25 125 LEU A C 1
ATOM 1015 O O . LEU A 1 125 ? -6.955 -0.565 20.571 1.00 90.25 125 LEU A O 1
ATOM 1019 N N . LEU A 1 126 ? -7.198 -2.137 18.987 1.00 87.69 126 LEU A N 1
ATOM 1020 C CA . LEU A 1 126 ? -8.644 -2.066 18.857 1.00 87.69 126 LEU A CA 1
ATOM 1021 C C . LEU A 1 126 ? -9.314 -2.883 19.958 1.00 87.69 126 LEU A C 1
ATOM 1023 O O . LEU A 1 126 ? -8.770 -3.870 20.459 1.00 87.69 126 LEU A O 1
ATOM 1027 N N . GLU A 1 127 ? -10.528 -2.483 20.314 1.00 85.06 127 GLU A N 1
ATOM 1028 C CA . GLU A 1 127 ? -11.293 -3.154 21.353 1.00 85.06 127 GLU A CA 1
ATOM 1029 C C . GLU A 1 127 ? -12.429 -3.999 20.778 1.00 85.06 127 GLU A C 1
ATOM 1031 O O . GLU A 1 127 ? -13.176 -3.559 19.898 1.00 85.06 127 GLU A O 1
ATOM 1036 N N . LYS A 1 128 ? -12.510 -5.242 21.265 1.00 79.94 128 LYS A N 1
ATOM 1037 C CA . LYS A 1 128 ? -13.440 -6.255 20.775 1.00 79.94 128 LYS A CA 1
ATOM 1038 C C . LYS A 1 128 ? -14.769 -6.133 21.494 1.00 79.94 128 LYS A C 1
ATOM 1040 O O . LYS A 1 128 ? -14.806 -5.921 22.703 1.00 79.94 128 LYS A O 1
ATOM 1045 N N . GLU A 1 129 ? -15.844 -6.375 20.762 1.00 71.56 129 GLU A N 1
ATOM 1046 C CA . GLU A 1 129 ? -17.151 -6.621 21.359 1.00 71.56 129 GLU A CA 1
ATOM 1047 C C . GLU A 1 129 ? -17.100 -7.908 22.209 1.00 71.56 129 GLU A C 1
ATOM 1049 O O . GLU A 1 129 ? -16.651 -8.960 21.737 1.00 71.56 129 GLU A O 1
ATOM 1054 N N . LYS A 1 130 ? -17.516 -7.840 23.480 1.00 66.12 130 LYS A N 1
ATOM 1055 C CA . LYS A 1 130 ? -17.623 -9.034 24.337 1.00 66.12 130 LYS A CA 1
ATOM 1056 C C . LYS A 1 130 ? -18.912 -9.788 24.001 1.00 66.12 130 LYS A C 1
ATOM 1058 O O . LYS A 1 130 ? -19.917 -9.178 23.656 1.00 66.12 130 LYS A O 1
ATOM 1063 N N . ARG A 1 131 ? -18.912 -11.123 24.111 1.00 53.03 131 ARG A N 1
ATOM 1064 C CA . ARG A 1 131 ? -20.094 -11.954 23.815 1.00 53.03 131 ARG A CA 1
ATOM 1065 C C . ARG A 1 131 ? -20.744 -12.572 25.065 1.00 53.03 131 ARG A C 1
ATOM 1067 O O . ARG A 1 131 ? -20.089 -13.304 25.796 1.00 53.03 131 ARG A O 1
ATOM 1074 N N . ILE A 1 132 ? -22.066 -12.349 25.138 1.00 46.44 132 ILE A N 1
ATOM 1075 C CA . ILE A 1 132 ? -23.198 -13.204 25.576 1.00 46.44 132 ILE A CA 1
ATOM 1076 C C . ILE A 1 132 ? -23.892 -12.916 26.923 1.00 46.44 132 ILE A C 1
ATOM 1078 O O . ILE A 1 132 ? -25.099 -13.127 26.973 1.00 46.44 132 ILE A O 1
ATOM 1082 N N . GLU A 1 133 ? -23.266 -12.328 27.942 1.00 54.69 133 GLU A N 1
ATOM 1083 C CA . GLU A 1 133 ? -24.014 -11.992 29.183 1.00 54.69 133 GLU A CA 1
ATOM 1084 C C . GLU A 1 133 ? -24.302 -10.495 29.356 1.00 54.69 133 GLU A C 1
ATOM 1086 O O . GLU A 1 133 ? -25.386 -10.141 29.811 1.00 54.69 133 GLU A O 1
ATOM 1091 N N . ASN A 1 134 ? -23.413 -9.630 28.861 1.00 52.97 134 ASN A N 1
ATOM 1092 C CA . ASN A 1 134 ? -23.600 -8.179 28.819 1.00 52.97 134 ASN A CA 1
ATOM 1093 C C . ASN A 1 134 ? -23.597 -7.738 27.351 1.00 52.97 134 ASN A C 1
ATOM 1095 O O . ASN A 1 134 ? -22.700 -8.118 26.592 1.00 52.97 134 ASN A O 1
ATOM 1099 N N . ARG A 1 135 ? -24.591 -6.959 26.922 1.00 55.91 135 ARG A N 1
ATOM 1100 C CA . ARG A 1 135 ? -24.745 -6.416 25.561 1.00 55.91 135 ARG A CA 1
ATOM 1101 C C . ARG A 1 135 ? -23.793 -5.237 25.331 1.00 55.91 135 ARG A C 1
ATOM 1103 O O . ARG A 1 135 ? -24.199 -4.204 24.807 1.00 55.91 135 ARG A O 1
ATOM 1110 N N . GLU A 1 136 ? -22.530 -5.381 25.727 1.00 60.28 136 GLU A N 1
ATOM 1111 C CA . GLU A 1 136 ? -21.534 -4.317 25.604 1.00 60.28 136 GLU A CA 1
ATOM 1112 C C . GLU A 1 136 ? -21.165 -4.145 24.124 1.00 60.28 136 GLU A C 1
ATOM 1114 O O . GLU A 1 136 ? -20.340 -4.892 23.593 1.00 60.28 136 GLU A O 1
ATOM 1119 N N . LYS A 1 137 ? -21.781 -3.172 23.438 1.00 69.31 137 LYS A N 1
ATOM 1120 C CA . LYS A 1 137 ? -21.413 -2.847 22.053 1.00 69.31 137 LYS A CA 1
ATOM 1121 C C . LYS A 1 137 ? -20.175 -1.967 22.075 1.00 69.31 137 LYS A C 1
ATOM 1123 O O . LYS A 1 137 ? -20.186 -0.885 22.662 1.00 69.31 137 LYS A O 1
ATOM 1128 N N . VAL A 1 138 ? -19.125 -2.389 21.378 1.00 76.62 138 VAL A N 1
ATOM 1129 C CA . VAL A 1 138 ? -17.897 -1.599 21.235 1.00 76.62 138 VAL A CA 1
ATOM 1130 C C . VAL A 1 138 ? -17.788 -1.050 19.821 1.00 76.62 138 VAL A C 1
ATOM 1132 O O . VAL A 1 138 ? -17.882 -1.793 18.842 1.00 76.62 138 VAL A O 1
ATOM 1135 N N . LYS A 1 139 ? -17.569 0.263 19.706 1.00 81.81 139 LYS A N 1
ATOM 1136 C CA . LYS A 1 139 ? -17.319 0.948 18.432 1.00 81.81 139 LYS A CA 1
ATOM 1137 C C . LYS A 1 139 ? -15.953 1.619 18.474 1.00 81.81 139 LYS A C 1
ATOM 1139 O O . LYS A 1 139 ? -15.751 2.565 19.235 1.00 81.81 139 LYS A O 1
ATOM 1144 N N . ASN A 1 140 ? -15.044 1.170 17.611 1.00 89.06 140 ASN A N 1
ATOM 1145 C CA . ASN A 1 140 ? -13.777 1.849 17.367 1.00 89.06 140 ASN A CA 1
ATOM 1146 C C . ASN A 1 140 ? -14.026 2.943 16.318 1.00 89.06 140 ASN A C 1
ATOM 1148 O O . ASN A 1 140 ? -14.467 2.649 15.206 1.00 89.06 140 ASN A O 1
ATOM 1152 N N . ARG A 1 141 ? -13.808 4.209 16.668 1.00 90.50 141 ARG A N 1
ATOM 1153 C CA . ARG A 1 141 ? -13.912 5.350 15.750 1.00 90.50 141 ARG A CA 1
ATOM 1154 C C . ARG A 1 141 ? -12.521 5.889 15.470 1.00 90.50 141 ARG A C 1
ATOM 1156 O O . ARG A 1 141 ? -11.836 6.299 16.398 1.00 90.50 141 ARG A O 1
ATOM 1163 N N . VAL A 1 142 ? -12.133 5.896 14.204 1.00 93.12 142 VAL A N 1
ATOM 1164 C CA . VAL A 1 142 ? -10.859 6.437 13.731 1.00 93.12 142 VAL A CA 1
ATOM 1165 C C . VAL A 1 142 ? -11.163 7.725 12.982 1.00 93.12 142 VAL A C 1
ATOM 1167 O O . VAL A 1 142 ? -11.705 7.689 11.882 1.00 93.12 142 VAL A O 1
ATOM 1170 N N . PHE A 1 143 ? -10.873 8.862 13.597 1.00 93.38 143 PHE A N 1
ATOM 1171 C CA . PHE A 1 143 ? -11.066 10.179 13.010 1.00 93.38 143 PHE A CA 1
ATOM 1172 C C . PHE A 1 143 ? -9.767 10.665 12.378 1.00 93.38 143 PHE A C 1
ATOM 1174 O O . PHE A 1 143 ? -8.735 10.663 13.043 1.00 93.38 143 PHE A O 1
ATOM 1181 N N . ILE A 1 144 ? -9.814 11.074 11.114 1.00 94.00 144 ILE A N 1
ATOM 1182 C CA . ILE A 1 144 ? -8.634 11.478 10.350 1.00 94.00 144 ILE A CA 1
ATOM 1183 C C . ILE A 1 144 ? -8.816 12.916 9.891 1.00 94.00 144 ILE A C 1
ATOM 1185 O O . ILE A 1 144 ? -9.728 13.218 9.122 1.00 94.00 144 ILE A O 1
ATOM 1189 N N . LYS A 1 145 ? -7.909 13.786 10.327 1.00 92.50 145 LYS A N 1
ATOM 1190 C CA . LYS A 1 145 ? -7.835 15.182 9.906 1.00 92.50 145 LYS A CA 1
ATOM 1191 C C . LYS A 1 145 ? -6.494 15.449 9.238 1.00 92.50 145 LYS A C 1
ATOM 1193 O O . LYS A 1 145 ? -5.452 15.095 9.785 1.00 92.50 145 LYS A O 1
ATOM 1198 N N . VAL A 1 146 ? -6.513 16.113 8.085 1.00 93.31 146 VAL A N 1
ATOM 1199 C CA . VAL A 1 146 ? -5.294 16.506 7.370 1.00 93.31 146 VAL A CA 1
ATOM 1200 C C . VAL A 1 146 ? -5.164 18.021 7.398 1.00 93.31 146 VAL A C 1
ATOM 1202 O O . VAL A 1 146 ? -6.101 18.732 7.050 1.00 93.31 146 VAL A O 1
ATOM 1205 N N . THR A 1 147 ? -4.008 18.530 7.817 1.00 93.44 147 THR A N 1
ATOM 1206 C CA . THR A 1 147 ? -3.688 19.963 7.767 1.00 93.44 147 THR A CA 1
ATOM 1207 C C . THR A 1 147 ? -2.531 20.196 6.804 1.00 93.44 147 THR A C 1
ATOM 1209 O O . THR A 1 147 ? -1.451 19.634 6.956 1.00 93.44 147 THR A O 1
ATOM 1212 N N . SER A 1 148 ? -2.770 21.019 5.797 1.00 90.56 148 SER A N 1
ATOM 1213 C CA . SER A 1 148 ? -1.808 21.517 4.832 1.00 90.56 148 SER A CA 1
ATOM 1214 C C . SER A 1 148 ? -0.984 22.633 5.463 1.00 90.56 148 SER A C 1
ATOM 1216 O O . SER A 1 148 ? -1.503 23.670 5.881 1.00 90.56 148 SER A O 1
ATOM 1218 N N . GLU A 1 149 ? 0.323 22.409 5.553 1.00 88.44 149 GLU A N 1
ATOM 1219 C CA . GLU A 1 149 ? 1.292 23.355 6.091 1.00 88.44 149 GLU A CA 1
ATOM 1220 C C . GLU A 1 149 ? 2.402 23.577 5.057 1.00 88.44 149 GLU A C 1
ATOM 1222 O O . GLU A 1 149 ? 3.332 22.780 4.920 1.00 88.44 149 GLU A O 1
ATOM 1227 N N . LYS A 1 150 ? 2.326 24.695 4.324 1.00 84.94 150 LYS A N 1
ATOM 1228 C CA . LYS A 1 150 ? 3.262 25.055 3.241 1.00 84.94 150 LYS A CA 1
ATOM 1229 C C . LYS A 1 150 ? 3.310 23.993 2.129 1.00 84.94 150 LYS A C 1
ATOM 1231 O O . LYS A 1 150 ? 2.500 24.031 1.214 1.00 84.94 150 LYS A O 1
ATOM 1236 N N . SER A 1 151 ? 4.272 23.073 2.203 1.00 85.75 151 SER A N 1
ATOM 1237 C CA . SER A 1 151 ? 4.519 21.992 1.236 1.00 85.75 151 SER A CA 1
ATOM 1238 C C . SER A 1 151 ? 4.411 20.611 1.890 1.00 85.75 151 SER A C 1
ATOM 1240 O O . SER A 1 151 ? 4.946 19.638 1.366 1.00 85.75 151 SER A O 1
ATOM 1242 N N . ALA A 1 152 ? 3.766 20.523 3.053 1.00 91.44 152 ALA A N 1
ATOM 1243 C CA . ALA A 1 152 ? 3.613 19.298 3.820 1.00 91.44 152 ALA A CA 1
ATOM 1244 C C . ALA A 1 152 ? 2.155 19.074 4.229 1.00 91.44 152 ALA A C 1
ATOM 1246 O O . ALA A 1 152 ? 1.395 20.028 4.393 1.00 91.44 152 ALA A O 1
ATOM 1247 N N . PHE A 1 153 ? 1.783 17.811 4.423 1.00 93.06 153 PHE A N 1
ATOM 1248 C CA . PHE A 1 153 ? 0.529 17.414 5.054 1.00 93.06 153 PHE A CA 1
ATOM 1249 C C . PHE A 1 153 ? 0.818 16.855 6.435 1.00 93.06 153 PHE A C 1
ATOM 1251 O O . PHE A 1 153 ? 1.623 15.938 6.586 1.00 93.06 153 PHE A O 1
ATOM 1258 N N . LYS A 1 154 ? 0.136 17.395 7.439 1.00 94.50 154 LYS A N 1
ATOM 1259 C CA . LYS A 1 154 ? 0.080 16.849 8.786 1.00 94.50 154 LYS A CA 1
ATOM 1260 C C . LYS A 1 154 ? -1.195 16.031 8.931 1.00 94.50 154 LYS A C 1
ATOM 1262 O O . LYS A 1 154 ? -2.292 16.584 8.935 1.00 94.50 154 LYS A O 1
ATOM 1267 N N . TYR A 1 155 ? -1.035 14.725 9.061 1.00 94.38 155 TYR A N 1
ATOM 1268 C CA . TYR A 1 155 ? -2.107 13.787 9.350 1.00 94.38 155 TYR A CA 1
ATOM 1269 C C . TYR A 1 155 ? -2.252 13.644 10.866 1.00 94.38 155 TYR A C 1
ATOM 1271 O O . TYR A 1 155 ? -1.285 13.318 11.551 1.00 94.38 155 TYR A O 1
ATOM 1279 N N . GLU A 1 156 ? -3.452 13.891 11.382 1.00 94.69 156 GLU A N 1
ATOM 1280 C CA . GLU A 1 156 ? -3.846 13.656 12.770 1.00 94.69 156 GLU A CA 1
ATOM 1281 C C . GLU A 1 156 ? -4.928 12.571 12.784 1.00 94.69 156 GLU A C 1
ATOM 1283 O O . GLU A 1 156 ? -6.019 12.759 12.245 1.00 94.69 156 GLU A O 1
ATOM 1288 N N . ILE A 1 157 ? -4.609 11.423 13.376 1.00 95.25 157 ILE A N 1
ATOM 1289 C CA . ILE A 1 157 ? -5.471 10.244 13.438 1.00 95.25 157 ILE A CA 1
ATOM 1290 C C . ILE A 1 157 ? -5.825 9.996 14.904 1.00 95.25 157 ILE A C 1
ATOM 1292 O O . ILE A 1 157 ? -4.978 9.601 15.704 1.00 95.25 157 ILE A O 1
ATOM 1296 N N . LYS A 1 158 ? -7.085 10.225 15.260 1.00 93.75 158 LYS A N 1
ATOM 1297 C CA . LYS A 1 158 ? -7.619 10.043 16.613 1.00 93.75 158 LYS A CA 1
ATOM 1298 C C . LYS A 1 158 ? -8.433 8.768 16.691 1.00 93.75 158 LYS A C 1
ATOM 1300 O O . LYS A 1 158 ? -9.320 8.543 15.872 1.00 93.75 158 LYS A O 1
ATOM 1305 N N . ILE A 1 159 ? -8.160 7.944 17.689 1.00 92.50 159 ILE A N 1
ATOM 1306 C CA . ILE A 1 159 ? -8.825 6.665 1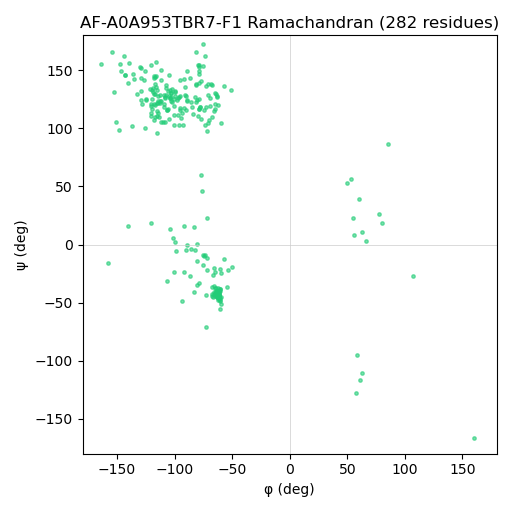7.902 1.00 92.50 159 ILE A CA 1
ATOM 1307 C C . ILE A 1 159 ? -9.619 6.761 19.196 1.00 92.50 159 ILE A C 1
ATOM 1309 O O . ILE A 1 159 ? -9.066 6.849 20.290 1.00 92.50 159 ILE A O 1
ATOM 1313 N N . ASN A 1 160 ? -10.936 6.714 19.045 1.00 89.62 160 ASN A N 1
ATOM 1314 C CA . ASN A 1 160 ? -11.896 6.771 20.131 1.00 89.62 160 ASN A CA 1
ATOM 1315 C C . ASN A 1 160 ? -12.603 5.425 20.252 1.00 89.62 160 ASN A C 1
ATOM 1317 O O . ASN A 1 160 ? -13.221 4.945 19.299 1.00 89.62 160 ASN A O 1
ATOM 1321 N N . LYS A 1 161 ? -12.528 4.815 21.434 1.00 88.31 161 LYS A N 1
ATOM 1322 C CA . LYS A 1 161 ? -13.185 3.537 21.729 1.00 88.31 161 LYS A CA 1
ATOM 1323 C C . LYS A 1 161 ? -14.388 3.829 22.611 1.00 88.31 161 LYS A C 1
ATOM 1325 O O . LYS A 1 161 ? -14.248 4.376 23.706 1.00 88.31 161 LYS A O 1
ATOM 1330 N N . ILE A 1 162 ? -15.569 3.524 22.089 1.00 82.69 162 ILE A N 1
ATOM 1331 C CA . ILE A 1 162 ? -16.841 3.800 22.753 1.00 82.69 162 ILE A CA 1
ATOM 1332 C C . ILE A 1 162 ? -17.469 2.470 23.131 1.00 82.69 162 ILE A C 1
ATOM 1334 O O . ILE A 1 162 ? -17.712 1.639 22.252 1.00 82.69 162 ILE A O 1
ATOM 1338 N N . ARG A 1 163 ? -17.751 2.305 24.421 1.00 80.69 163 ARG A N 1
ATOM 1339 C CA . ARG A 1 163 ? -18.507 1.182 24.973 1.00 80.69 163 ARG A CA 1
ATOM 1340 C C . ARG A 1 163 ? -19.918 1.647 25.295 1.00 80.69 163 ARG A C 1
ATOM 1342 O O . ARG A 1 163 ? -20.090 2.626 26.015 1.00 80.69 163 ARG A O 1
ATOM 1349 N N . GLU A 1 164 ? -20.906 0.975 24.731 1.00 76.12 164 GLU A N 1
ATOM 1350 C CA . GLU A 1 164 ? -22.316 1.111 25.095 1.00 76.12 164 GLU A CA 1
ATOM 1351 C C . GLU A 1 164 ? -22.612 0.059 26.163 1.00 76.12 164 GLU A C 1
ATOM 1353 O O . GLU A 1 164 ? -22.448 -1.135 25.909 1.00 76.12 164 GLU A O 1
ATOM 1358 N N . ASN A 1 165 ? -22.979 0.506 27.359 1.00 73.06 165 ASN A N 1
ATOM 1359 C CA . ASN A 1 165 ? -23.333 -0.355 28.479 1.00 73.06 165 ASN A CA 1
ATOM 1360 C C . ASN A 1 165 ? -24.792 -0.832 28.354 1.00 73.06 165 ASN A C 1
ATOM 1362 O O . ASN A 1 165 ? -25.584 -0.276 27.591 1.00 73.06 165 ASN A O 1
ATOM 1366 N N . ASP A 1 166 ? -25.168 -1.844 29.139 1.00 71.00 166 ASP A N 1
ATOM 1367 C CA . ASP A 1 166 ? -26.526 -2.415 29.141 1.00 71.00 166 ASP A CA 1
ATOM 1368 C C . ASP A 1 166 ? -27.631 -1.410 29.523 1.00 71.00 166 ASP A C 1
ATOM 1370 O O . ASP A 1 166 ? -28.795 -1.616 29.183 1.00 71.00 166 ASP A O 1
ATOM 1374 N N . ASP A 1 167 ? -27.273 -0.325 30.210 1.00 72.62 167 ASP A N 1
ATOM 1375 C CA . ASP A 1 167 ? -28.154 0.771 30.625 1.00 72.62 167 ASP A CA 1
ATOM 1376 C C . ASP A 1 167 ? -28.208 1.930 29.609 1.00 72.62 167 ASP A C 1
ATOM 1378 O O . ASP A 1 167 ? -28.637 3.030 29.951 1.00 72.62 167 ASP A O 1
ATOM 1382 N N . GLU A 1 168 ? -27.752 1.694 28.373 1.00 70.62 168 GLU A N 1
ATOM 1383 C CA . GLU A 1 168 ? -27.650 2.686 27.291 1.00 70.62 168 GLU A CA 1
ATOM 1384 C C . GLU A 1 168 ? -26.691 3.854 27.597 1.00 70.62 168 GLU A C 1
ATOM 1386 O O . GLU A 1 168 ? -26.632 4.834 26.848 1.00 70.62 168 GLU A O 1
ATOM 1391 N N . THR A 1 169 ? -25.890 3.762 28.666 1.00 75.94 169 THR A N 1
ATOM 1392 C CA . THR A 1 169 ? -24.829 4.737 28.932 1.00 75.94 169 THR A CA 1
ATOM 1393 C C . THR A 1 169 ? -23.606 4.463 28.063 1.00 75.94 169 THR A C 1
ATOM 1395 O O . THR A 1 169 ? -23.302 3.326 27.696 1.00 75.94 169 THR A O 1
ATOM 1398 N N . PHE A 1 170 ? -22.876 5.526 27.727 1.00 74.75 170 PHE A N 1
ATOM 1399 C CA . PHE A 1 170 ? -21.667 5.435 26.916 1.00 74.75 170 PHE A CA 1
ATOM 1400 C C . PHE A 1 170 ? -20.437 5.702 27.771 1.00 74.75 170 PHE A C 1
ATOM 1402 O O . PHE A 1 170 ? -20.326 6.754 28.399 1.00 74.75 170 PHE A O 1
ATOM 1409 N N . THR A 1 171 ? -19.485 4.775 27.739 1.00 78.81 171 THR A N 1
ATOM 1410 C CA . THR A 1 171 ? -18.163 4.968 28.333 1.00 78.81 171 THR A CA 1
ATOM 1411 C C . THR A 1 171 ? -17.153 5.176 27.215 1.00 78.81 171 THR A C 1
ATOM 1413 O O . THR A 1 171 ? -16.926 4.287 26.390 1.00 78.81 171 THR A O 1
ATOM 1416 N N . THR A 1 172 ? -16.548 6.357 27.171 1.00 77.81 172 THR A N 1
ATOM 1417 C CA . THR A 1 172 ? -15.436 6.659 26.267 1.00 77.81 172 THR A CA 1
ATOM 1418 C C . THR A 1 172 ? -14.130 6.296 26.958 1.00 77.81 172 THR A C 1
ATOM 1420 O O . THR A 1 172 ? -13.844 6.784 28.052 1.00 77.81 172 THR A O 1
ATOM 1423 N N . LEU A 1 173 ? -13.328 5.440 26.330 1.00 78.38 173 LEU A N 1
ATOM 1424 C CA . LEU A 1 173 ? -11.946 5.237 26.760 1.00 78.38 173 LEU A CA 1
ATOM 1425 C C . LEU A 1 173 ? -11.079 6.446 26.370 1.00 78.38 173 LEU A C 1
ATOM 1427 O O . LEU A 1 173 ? -11.487 7.224 25.502 1.00 78.38 173 LEU A O 1
ATOM 1431 N N . PRO A 1 174 ? -9.892 6.605 26.990 1.00 81.50 174 PRO A N 1
ATOM 1432 C CA . PRO A 1 174 ? -8.957 7.663 26.630 1.00 81.50 174 PRO A CA 1
ATOM 1433 C C . PRO A 1 174 ? -8.679 7.683 25.126 1.00 81.50 174 PRO A C 1
ATOM 1435 O O . PRO A 1 174 ? -8.419 6.637 24.527 1.00 81.50 174 PRO A O 1
ATOM 1438 N N . GLU A 1 175 ? -8.740 8.877 24.539 1.00 86.81 175 GLU A N 1
ATOM 1439 C CA . GLU A 1 175 ? -8.418 9.093 23.131 1.00 86.81 175 GLU A CA 1
ATOM 1440 C C . GLU A 1 175 ? -6.938 8.774 22.888 1.00 86.81 175 GLU A C 1
ATOM 1442 O O . GLU A 1 175 ? -6.053 9.271 23.589 1.00 86.81 175 GLU A O 1
ATOM 1447 N N . GLU A 1 176 ? -6.669 7.946 21.882 1.00 90.75 176 GLU A N 1
ATOM 1448 C CA . GLU A 1 176 ? -5.314 7.681 21.406 1.00 90.75 176 GLU A CA 1
ATOM 1449 C C . GLU A 1 176 ? -5.075 8.475 20.124 1.00 90.75 176 GLU A C 1
ATOM 1451 O O . GLU A 1 176 ? -5.910 8.466 19.220 1.00 90.75 176 GLU A O 1
ATOM 1456 N N . VAL A 1 177 ? -3.930 9.151 20.026 1.00 90.38 177 VAL A N 1
ATOM 1457 C CA . VAL A 1 177 ? -3.599 10.002 18.876 1.00 90.38 177 VAL A CA 1
ATOM 1458 C C . VAL A 1 177 ? -2.347 9.475 18.189 1.00 90.38 177 VAL A C 1
ATOM 1460 O O . VAL A 1 177 ? -1.367 9.133 18.849 1.00 90.38 177 VAL A O 1
ATOM 1463 N N . LEU A 1 178 ? -2.401 9.410 16.862 1.00 90.88 178 LEU A N 1
ATOM 1464 C CA . LEU A 1 178 ? -1.272 9.166 15.975 1.00 90.88 178 LEU A CA 1
ATOM 1465 C C . LEU A 1 178 ? -1.125 10.376 15.056 1.00 90.88 178 LEU A C 1
ATOM 1467 O O . LEU A 1 178 ? -2.078 10.749 14.371 1.00 90.88 178 LEU A O 1
ATOM 1471 N N . ASP A 1 179 ? 0.055 10.981 15.019 1.00 91.69 179 ASP A N 1
ATOM 1472 C CA . ASP A 1 179 ? 0.330 12.133 14.171 1.00 91.69 179 ASP A CA 1
ATOM 1473 C C . ASP A 1 179 ? 1.565 11.924 13.295 1.00 91.69 179 ASP A C 1
ATOM 1475 O O . ASP A 1 179 ? 2.563 11.315 13.690 1.00 91.69 179 ASP A O 1
ATOM 1479 N N . LYS A 1 180 ? 1.489 12.412 12.054 1.00 94.38 180 LYS A N 1
ATOM 1480 C CA . LYS A 1 180 ? 2.599 12.314 11.108 1.00 94.38 180 LYS A CA 1
ATOM 1481 C C . LYS A 1 180 ? 2.569 13.435 10.082 1.00 94.38 180 LYS A C 1
ATOM 1483 O O . LYS A 1 180 ? 1.556 13.677 9.432 1.00 94.38 180 LYS A O 1
ATOM 1488 N N . THR A 1 181 ? 3.720 14.072 9.899 1.00 94.00 181 THR A N 1
ATOM 1489 C CA . THR A 1 181 ? 3.937 15.069 8.848 1.00 94.00 181 THR A CA 1
ATOM 1490 C C . THR A 1 181 ? 4.661 14.440 7.660 1.00 94.00 181 THR A C 1
ATOM 1492 O O . THR A 1 181 ? 5.714 13.823 7.834 1.00 94.00 181 THR A O 1
ATOM 1495 N N . ILE A 1 182 ? 4.101 14.621 6.463 1.00 92.38 182 ILE A N 1
ATOM 1496 C CA . ILE A 1 182 ? 4.627 14.153 5.177 1.00 92.38 182 ILE A CA 1
ATOM 1497 C C . ILE A 1 182 ? 4.991 15.362 4.319 1.00 92.38 182 ILE A C 1
ATOM 1499 O O . ILE A 1 182 ? 4.145 16.206 4.026 1.00 92.38 182 ILE A O 1
ATOM 1503 N N . SER A 1 183 ? 6.256 15.443 3.914 1.00 91.19 183 SER A N 1
ATOM 1504 C CA . SER A 1 183 ? 6.754 16.477 3.002 1.00 91.19 183 SER A CA 1
ATOM 1505 C C . SER A 1 183 ? 6.439 16.110 1.553 1.00 91.19 183 SER A C 1
ATOM 1507 O O . SER A 1 183 ? 6.647 14.968 1.160 1.00 91.19 183 SER A O 1
ATOM 1509 N N . ASN A 1 184 ? 6.013 17.086 0.748 1.00 87.38 184 ASN A N 1
ATOM 1510 C CA . ASN A 1 184 ? 5.589 16.909 -0.648 1.00 87.38 184 ASN A CA 1
ATOM 1511 C C . ASN A 1 184 ? 4.509 15.820 -0.826 1.00 87.38 184 ASN A C 1
ATOM 1513 O O . ASN A 1 184 ? 4.713 14.872 -1.584 1.00 87.38 184 ASN A O 1
ATOM 1517 N N . PRO A 1 185 ? 3.368 15.948 -0.126 1.00 90.62 185 PRO A N 1
ATOM 1518 C CA . PRO A 1 185 ? 2.330 14.928 -0.106 1.00 90.62 185 PRO A CA 1
ATOM 1519 C C . PRO A 1 185 ? 1.644 14.794 -1.468 1.00 90.62 185 PRO A C 1
ATOM 1521 O O . PRO A 1 185 ? 1.282 15.791 -2.107 1.00 90.62 185 PRO A O 1
ATOM 1524 N N . SER A 1 186 ? 1.417 13.547 -1.866 1.00 87.50 186 SER A N 1
ATOM 1525 C CA . SER A 1 186 ? 0.619 13.150 -3.025 1.00 87.50 186 SER A CA 1
ATOM 1526 C C . SER A 1 186 ? -0.882 13.374 -2.812 1.00 87.50 186 SER A C 1
ATOM 1528 O O . SER A 1 186 ? -1.611 13.528 -3.789 1.00 87.50 186 SER A O 1
ATOM 1530 N N . GLY A 1 187 ? -1.343 13.442 -1.557 1.00 87.94 187 GLY A N 1
ATOM 1531 C CA . GLY A 1 187 ? -2.762 13.526 -1.211 1.00 87.94 187 GLY A CA 1
ATOM 1532 C C . GLY A 1 187 ? -3.489 12.186 -1.304 1.00 87.94 187 GLY A C 1
ATOM 1533 O O . GLY A 1 187 ? -4.698 12.169 -1.531 1.00 87.94 187 GLY A O 1
ATOM 1534 N N . LYS A 1 188 ? -2.756 11.078 -1.148 1.00 91.69 188 LYS A N 1
ATOM 1535 C CA . LYS A 1 188 ? -3.292 9.714 -1.181 1.00 91.69 188 LYS A CA 1
ATOM 1536 C C . LYS A 1 188 ? -3.093 9.004 0.152 1.00 91.69 188 LYS A C 1
ATOM 1538 O O . LYS A 1 188 ? -1.973 8.929 0.657 1.00 91.69 188 LYS A O 1
ATOM 1543 N N . LEU A 1 189 ? -4.165 8.426 0.681 1.00 94.00 189 LEU A N 1
ATOM 1544 C CA . LEU A 1 189 ? -4.187 7.619 1.898 1.00 94.00 189 LEU A CA 1
ATOM 1545 C C . LEU A 1 189 ? -4.709 6.219 1.566 1.00 94.00 189 LEU A C 1
ATOM 1547 O O . LEU A 1 189 ? -5.747 6.100 0.927 1.00 94.00 189 LEU A O 1
ATOM 1551 N N . LEU A 1 190 ? -4.040 5.170 2.048 1.00 93.31 190 LEU A N 1
ATOM 1552 C CA . LEU A 1 190 ? -4.530 3.794 1.914 1.00 93.31 190 LEU A CA 1
ATOM 1553 C C . LEU A 1 190 ? -5.101 3.278 3.237 1.00 93.31 190 LEU A C 1
ATOM 1555 O O . LEU A 1 190 ? -4.434 3.346 4.269 1.00 93.31 190 LEU A O 1
ATOM 1559 N N . ILE A 1 191 ? -6.283 2.666 3.195 1.00 94.12 191 ILE A N 1
ATOM 1560 C CA . ILE A 1 191 ? -6.853 1.877 4.293 1.00 94.12 191 ILE A CA 1
ATOM 1561 C C . ILE A 1 191 ? -6.860 0.392 3.889 1.00 94.12 191 ILE A C 1
ATOM 1563 O O . ILE A 1 191 ? -7.674 -0.050 3.077 1.00 94.12 191 ILE A O 1
ATOM 1567 N N . ASP A 1 192 ? -5.952 -0.404 4.463 1.00 90.88 192 ASP A N 1
ATOM 1568 C CA . ASP A 1 192 ? -5.863 -1.856 4.231 1.00 90.88 192 ASP A CA 1
ATOM 1569 C C . ASP A 1 192 ? -6.399 -2.631 5.433 1.00 90.88 192 ASP A C 1
ATOM 1571 O O . ASP A 1 192 ? -5.746 -2.702 6.475 1.00 90.88 192 ASP A O 1
ATOM 1575 N N . VAL A 1 193 ? -7.568 -3.254 5.289 1.00 86.94 193 VAL A N 1
ATOM 1576 C CA . VAL A 1 193 ? -8.202 -3.987 6.389 1.00 86.94 193 VAL A CA 1
ATOM 1577 C C . VAL A 1 193 ? -7.974 -5.486 6.255 1.00 86.94 193 VAL A C 1
ATOM 1579 O O . VAL A 1 193 ? -8.650 -6.167 5.498 1.00 86.94 193 VAL A O 1
ATOM 1582 N N . ASN A 1 194 ? -7.057 -6.048 7.034 1.00 78.31 194 ASN A N 1
ATOM 1583 C CA . ASN A 1 194 ? -6.796 -7.482 7.037 1.00 78.31 194 ASN A CA 1
ATOM 1584 C C . ASN A 1 194 ? -7.420 -8.168 8.242 1.00 78.31 194 ASN A C 1
ATOM 1586 O O . ASN A 1 194 ? -7.078 -7.880 9.386 1.00 78.31 194 ASN A O 1
ATOM 1590 N N . ASN A 1 195 ? -8.272 -9.154 7.950 1.00 69.44 195 ASN A N 1
ATOM 1591 C CA . ASN A 1 195 ? -8.628 -10.226 8.876 1.00 69.44 195 ASN A CA 1
ATOM 1592 C C . ASN A 1 195 ? -9.052 -9.725 10.274 1.00 69.44 195 ASN A C 1
ATOM 1594 O O . ASN A 1 195 ? -8.495 -10.152 11.283 1.00 69.44 195 ASN A O 1
ATOM 1598 N N . THR A 1 196 ? -10.014 -8.797 10.325 1.00 77.69 196 THR A N 1
ATOM 1599 C CA . THR A 1 196 ? -10.530 -8.218 11.574 1.00 77.69 196 THR A CA 1
ATOM 1600 C C . THR A 1 196 ? -12.007 -8.546 11.783 1.00 77.69 196 THR A C 1
ATOM 1602 O O . THR A 1 196 ? -12.822 -8.425 10.868 1.00 77.69 196 THR A O 1
ATOM 1605 N N . ASP A 1 197 ? -12.362 -8.927 13.006 1.00 80.81 197 ASP A N 1
ATOM 1606 C CA . ASP A 1 197 ? -13.740 -9.101 13.475 1.00 80.81 197 ASP A CA 1
ATOM 1607 C C . ASP A 1 197 ? -14.211 -7.939 14.374 1.00 80.81 197 ASP A C 1
ATOM 1609 O O . ASP A 1 197 ? -15.245 -8.030 15.032 1.00 80.81 197 ASP A O 1
ATOM 1613 N N . TYR A 1 198 ? -13.461 -6.833 14.394 1.00 86.62 198 TYR A N 1
ATOM 1614 C CA . TYR A 1 198 ? -13.717 -5.656 15.223 1.00 86.62 198 TYR A CA 1
ATOM 1615 C C . TYR A 1 198 ? -14.579 -4.636 14.470 1.00 86.62 198 TYR A C 1
ATOM 1617 O O . TYR A 1 198 ? -14.389 -4.419 13.275 1.00 86.62 198 TYR A O 1
ATOM 1625 N N . ASN A 1 199 ? -15.505 -3.966 15.160 1.00 88.31 199 ASN A N 1
ATOM 1626 C CA . ASN A 1 199 ? -16.304 -2.894 14.557 1.00 88.31 199 ASN A CA 1
ATOM 1627 C C . ASN A 1 199 ? -15.482 -1.600 14.482 1.00 88.31 199 ASN A C 1
ATOM 1629 O O . ASN A 1 199 ? -15.118 -1.041 15.526 1.00 88.31 199 ASN A O 1
ATOM 1633 N N . ILE A 1 200 ? -15.213 -1.115 13.267 1.00 90.69 200 ILE A N 1
ATOM 1634 C CA . ILE A 1 200 ? -14.368 0.065 13.024 1.00 90.69 200 ILE A CA 1
ATOM 1635 C C . ILE A 1 200 ? -15.103 1.049 12.114 1.00 90.69 200 ILE A C 1
ATOM 1637 O O . ILE A 1 200 ? -15.628 0.676 11.071 1.00 90.69 200 ILE A O 1
ATOM 1641 N N . ASN A 1 201 ? -15.123 2.323 12.491 1.00 91.50 201 ASN A N 1
ATOM 1642 C CA . ASN A 1 201 ? -15.660 3.403 11.671 1.00 91.50 201 ASN A CA 1
ATOM 1643 C C . ASN A 1 201 ? -14.549 4.418 11.422 1.00 91.50 201 ASN A C 1
ATOM 1645 O O . ASN A 1 201 ? -14.136 5.106 12.357 1.00 91.50 201 ASN A O 1
ATOM 1649 N N . PHE A 1 202 ? -14.078 4.508 10.184 1.00 93.06 202 PHE A N 1
ATOM 1650 C CA . PHE A 1 202 ? -13.185 5.577 9.763 1.00 93.06 202 PHE A CA 1
ATOM 1651 C C . PHE A 1 202 ? -14.025 6.778 9.343 1.00 93.06 202 PHE A C 1
ATOM 1653 O O . PHE A 1 202 ? -14.885 6.666 8.467 1.00 93.06 202 PHE A O 1
ATOM 1660 N N . LEU A 1 203 ? -13.775 7.913 9.986 1.00 91.75 203 LEU A N 1
ATOM 1661 C CA . LEU A 1 203 ? -14.356 9.199 9.645 1.00 91.75 203 LEU A CA 1
ATOM 1662 C C . LEU A 1 203 ? -13.233 10.102 9.142 1.00 91.75 203 LEU A C 1
ATOM 1664 O O . LEU A 1 203 ? -12.360 10.498 9.915 1.00 91.75 203 LEU A O 1
ATOM 1668 N N . ILE A 1 204 ? -13.246 10.391 7.848 1.00 91.25 204 ILE A N 1
ATOM 1669 C CA . ILE A 1 204 ? -12.270 11.263 7.209 1.00 91.25 204 ILE A CA 1
ATOM 1670 C C . ILE A 1 204 ? -12.891 12.653 7.170 1.00 91.25 204 ILE A C 1
ATOM 1672 O O . ILE A 1 204 ? -13.951 12.842 6.582 1.00 91.25 204 ILE A O 1
ATOM 1676 N N . ASP A 1 205 ? -12.270 13.606 7.853 1.00 86.81 205 ASP A N 1
ATOM 1677 C CA . ASP A 1 205 ? -12.779 14.970 7.912 1.00 86.81 205 ASP A CA 1
ATOM 1678 C C . ASP A 1 205 ? -12.550 15.640 6.552 1.00 86.81 205 ASP A C 1
ATOM 1680 O O . ASP A 1 205 ? -13.467 15.780 5.752 1.00 86.81 205 ASP A O 1
ATOM 1684 N N . GLY A 1 206 ? -11.292 15.929 6.230 1.00 82.56 206 GLY A N 1
ATOM 1685 C CA . GLY A 1 206 ? -10.880 16.546 4.975 1.00 82.56 206 GLY A CA 1
ATOM 1686 C C . GLY A 1 206 ? -9.498 17.179 5.106 1.00 82.56 206 GLY A C 1
ATOM 1687 O O . GLY A 1 206 ? -8.775 16.931 6.080 1.00 82.56 206 GLY A O 1
ATOM 1688 N N . VAL A 1 207 ? -9.136 18.008 4.125 1.00 88.06 207 VAL A N 1
ATOM 1689 C CA . VAL A 1 207 ? -7.883 18.775 4.116 1.00 88.06 207 VAL A CA 1
ATOM 1690 C C . VAL A 1 207 ? -8.151 20.211 4.560 1.00 88.06 207 VAL A C 1
ATOM 1692 O O . VAL A 1 207 ? -9.063 20.859 4.056 1.00 88.06 207 VAL A O 1
ATOM 1695 N N . TYR A 1 208 ? -7.350 20.717 5.495 1.00 89.25 208 TYR A N 1
ATOM 1696 C CA . TYR A 1 208 ? -7.453 22.067 6.051 1.00 89.25 208 TYR A CA 1
ATOM 1697 C C . TYR A 1 208 ? -6.201 22.886 5.770 1.00 89.25 208 TYR A C 1
ATOM 1699 O O . TYR A 1 208 ? -5.100 22.377 5.919 1.00 89.25 208 TYR A O 1
ATOM 1707 N N . ASN A 1 209 ? -6.347 24.179 5.501 1.00 88.25 209 ASN A N 1
ATOM 1708 C CA . ASN A 1 209 ? -5.254 25.146 5.557 1.00 88.25 209 ASN A CA 1
ATOM 1709 C C . ASN A 1 209 ? -5.512 26.108 6.725 1.00 88.25 209 ASN A C 1
ATOM 1711 O O . ASN A 1 209 ? -6.419 26.947 6.691 1.00 88.25 209 ASN A O 1
ATOM 1715 N N . GLY A 1 210 ? -4.758 25.930 7.812 1.00 83.75 210 GLY A N 1
ATOM 1716 C CA . GLY A 1 210 ? -5.058 26.569 9.092 1.00 83.75 210 GLY A CA 1
ATOM 1717 C C . GLY A 1 210 ? -6.427 26.128 9.622 1.00 83.75 210 GLY A C 1
ATOM 1718 O O . GLY A 1 210 ? -6.638 24.953 9.908 1.00 83.75 210 GLY A O 1
ATOM 1719 N N . ASN A 1 211 ? -7.365 27.072 9.742 1.00 83.19 211 ASN A N 1
ATOM 1720 C CA . ASN A 1 211 ? -8.731 26.802 10.213 1.00 83.19 211 ASN A CA 1
ATOM 1721 C C . ASN A 1 211 ? -9.758 26.668 9.074 1.00 83.19 211 ASN A C 1
ATOM 1723 O O . ASN A 1 211 ? -10.923 26.386 9.344 1.00 83.19 211 ASN A O 1
ATOM 1727 N N . GLY A 1 212 ? -9.358 26.908 7.822 1.00 84.12 212 GLY A N 1
ATOM 1728 C CA . GLY A 1 212 ? -10.242 26.815 6.660 1.00 84.12 212 GLY A CA 1
ATOM 1729 C C . GLY A 1 212 ? -10.144 25.450 5.990 1.00 84.12 212 GLY A C 1
ATOM 1730 O O . GLY A 1 212 ? -9.049 24.901 5.888 1.00 84.12 212 GLY A O 1
ATOM 1731 N N . LEU A 1 213 ? -11.271 24.914 5.518 1.00 83.56 213 LEU A N 1
ATOM 1732 C CA . LEU A 1 213 ? -11.268 23.747 4.635 1.00 83.56 213 LEU A CA 1
ATOM 1733 C C . LEU A 1 213 ? -10.594 24.133 3.309 1.00 83.56 213 LEU A C 1
ATOM 1735 O O . LEU A 1 213 ? -10.925 25.162 2.718 1.00 83.56 213 LEU A O 1
ATOM 1739 N N . GLU A 1 214 ? -9.641 23.327 2.862 1.00 82.50 214 GLU A N 1
ATOM 1740 C CA . GLU A 1 214 ? -8.949 23.500 1.590 1.00 82.50 214 GLU A CA 1
ATOM 1741 C C . GLU A 1 214 ? -9.684 22.717 0.496 1.00 82.50 214 GLU A C 1
ATOM 1743 O O . GLU A 1 214 ? -10.056 21.556 0.688 1.00 82.50 214 GLU A O 1
ATOM 1748 N N . ASP A 1 215 ? -9.874 23.337 -0.671 1.00 77.75 215 ASP A N 1
ATOM 1749 C CA . ASP A 1 215 ? -10.435 22.68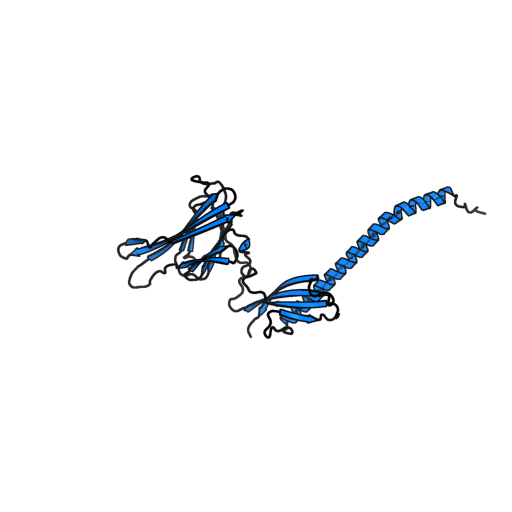0 -1.859 1.00 77.75 215 ASP A CA 1
ATOM 1750 C C . ASP A 1 215 ? -9.373 21.802 -2.540 1.00 77.75 215 ASP A C 1
ATOM 1752 O O . ASP A 1 215 ? -8.927 22.037 -3.664 1.00 77.75 215 ASP A O 1
ATOM 1756 N N . ARG A 1 216 ? -8.876 20.826 -1.782 1.00 80.75 216 ARG A N 1
ATOM 1757 C CA . ARG A 1 216 ? -7.889 19.849 -2.216 1.00 80.75 216 ARG A CA 1
ATOM 1758 C C . ARG A 1 216 ? -8.445 18.461 -1.966 1.00 80.75 216 ARG A C 1
ATOM 1760 O O . ARG A 1 216 ? -8.831 18.138 -0.845 1.00 80.75 216 ARG A O 1
ATOM 1767 N N . ILE A 1 217 ? -8.473 17.660 -3.026 1.00 82.06 217 ILE A N 1
ATOM 1768 C CA . ILE A 1 217 ? -8.986 16.294 -2.971 1.00 82.06 217 ILE A CA 1
ATOM 1769 C C . ILE A 1 217 ? -8.008 15.427 -2.175 1.00 82.06 217 ILE A C 1
ATOM 1771 O O . ILE A 1 217 ? -6.810 15.408 -2.467 1.00 82.06 217 ILE A O 1
ATOM 1775 N N . LEU A 1 218 ? -8.536 14.714 -1.183 1.00 87.62 218 LEU A N 1
ATOM 1776 C CA . LEU A 1 218 ? -7.861 13.607 -0.516 1.00 87.62 218 LEU A CA 1
ATOM 1777 C C . LEU A 1 218 ? -8.414 12.302 -1.091 1.00 87.62 218 LEU A C 1
ATOM 1779 O O . LEU A 1 218 ? -9.575 11.965 -0.852 1.00 87.62 218 LEU A O 1
ATOM 1783 N N . ALA A 1 219 ? -7.587 11.577 -1.838 1.00 90.00 219 ALA A N 1
ATOM 1784 C CA . ALA A 1 219 ? -7.943 10.250 -2.320 1.00 90.00 219 ALA A CA 1
ATOM 1785 C C . ALA A 1 219 ? -7.704 9.231 -1.200 1.00 90.00 219 ALA A C 1
ATOM 1787 O O . ALA A 1 219 ? -6.603 9.139 -0.648 1.00 90.00 219 ALA A O 1
ATOM 1788 N N . VAL A 1 220 ? -8.755 8.504 -0.836 1.00 91.75 220 VAL A N 1
ATOM 1789 C CA . VAL A 1 220 ? -8.740 7.465 0.188 1.00 91.75 220 VAL A CA 1
ATOM 1790 C C . VAL A 1 220 ? -9.031 6.139 -0.483 1.00 91.75 220 VAL A C 1
ATOM 1792 O O . VAL A 1 220 ? -10.182 5.739 -0.681 1.00 91.75 220 VAL A O 1
ATOM 1795 N N . ASP A 1 221 ? -7.951 5.448 -0.800 1.00 91.75 221 ASP A N 1
ATOM 1796 C CA . ASP A 1 221 ? -8.014 4.135 -1.403 1.00 91.75 221 ASP A CA 1
ATOM 1797 C C . ASP A 1 221 ? -8.255 3.124 -0.278 1.00 91.75 221 ASP A C 1
ATOM 1799 O O . ASP A 1 221 ? -7.676 3.218 0.812 1.00 91.75 221 ASP A O 1
ATOM 1803 N N . TYR A 1 222 ? -9.133 2.150 -0.494 1.00 90.31 222 TYR A N 1
ATOM 1804 C CA . TYR A 1 222 ? -9.435 1.136 0.511 1.00 90.31 222 TYR A CA 1
ATOM 1805 C C . TYR A 1 222 ? -9.502 -0.259 -0.086 1.00 90.31 222 TYR A C 1
ATOM 1807 O O . TYR A 1 222 ? -9.962 -0.456 -1.206 1.00 90.31 222 TYR A O 1
ATOM 1815 N N . LYS A 1 223 ? -9.090 -1.261 0.697 1.00 86.19 223 LYS A N 1
ATOM 1816 C CA . LYS A 1 223 ? -9.187 -2.668 0.291 1.00 86.19 223 LYS A CA 1
ATOM 1817 C C . LYS A 1 223 ? -9.511 -3.596 1.444 1.00 86.19 223 LYS A C 1
ATOM 1819 O O . LYS A 1 223 ? -9.304 -3.270 2.615 1.00 86.19 223 LYS A O 1
ATOM 1824 N N . ASN A 1 224 ? -9.966 -4.796 1.078 1.00 80.12 224 ASN A N 1
ATOM 1825 C CA . ASN A 1 224 ? -10.288 -5.886 2.000 1.00 80.12 224 ASN A CA 1
ATOM 1826 C C . ASN A 1 224 ? -11.303 -5.484 3.088 1.00 80.12 224 ASN A C 1
ATOM 1828 O O . ASN A 1 224 ? -11.346 -6.105 4.143 1.00 80.12 224 ASN A O 1
ATOM 1832 N N . LYS A 1 225 ? -12.118 -4.447 2.845 1.00 83.94 225 LYS A N 1
ATOM 1833 C CA . LYS A 1 225 ? -13.039 -3.868 3.827 1.00 83.94 225 LYS A CA 1
ATOM 1834 C C . LYS A 1 225 ? -14.199 -4.836 4.114 1.00 83.94 225 LYS A C 1
ATOM 1836 O O . LYS A 1 225 ? -15.093 -4.957 3.275 1.00 83.94 225 LYS A O 1
ATOM 1841 N N . PRO A 1 226 ? -14.255 -5.490 5.288 1.00 81.19 226 PRO A N 1
ATOM 1842 C CA . PRO A 1 226 ? -15.384 -6.341 5.632 1.00 81.19 226 PRO A CA 1
ATOM 1843 C C . PRO A 1 226 ? -16.605 -5.487 6.024 1.00 81.19 226 PRO A C 1
ATOM 1845 O O . PRO A 1 226 ? -16.528 -4.262 6.153 1.00 81.19 226 PRO A O 1
ATOM 1848 N N . SER A 1 227 ? -17.762 -6.120 6.225 1.00 84.62 227 SER A N 1
ATOM 1849 C CA . SER A 1 227 ? -19.022 -5.424 6.542 1.00 84.62 227 SER A CA 1
ATOM 1850 C C . SER A 1 227 ? -19.017 -4.702 7.897 1.00 84.62 227 SER A C 1
ATOM 1852 O O . SER A 1 227 ? -19.772 -3.757 8.084 1.00 84.62 227 SER A O 1
ATOM 1854 N N . ASN A 1 228 ? -18.172 -5.131 8.837 1.00 83.12 228 ASN A N 1
ATOM 1855 C CA . ASN A 1 228 ? -17.961 -4.511 10.153 1.00 83.12 228 ASN A CA 1
ATOM 1856 C C . ASN A 1 228 ? -17.027 -3.288 10.117 1.00 83.12 228 ASN A C 1
ATOM 1858 O O . ASN A 1 228 ? -16.775 -2.683 11.161 1.00 83.12 228 ASN A O 1
ATOM 1862 N N . VAL A 1 229 ? -16.518 -2.912 8.938 1.00 88.06 229 VAL A N 1
ATOM 1863 C CA . VAL A 1 229 ? -15.733 -1.690 8.754 1.00 88.06 229 VAL A CA 1
ATOM 1864 C C . VAL A 1 229 ? -16.464 -0.704 7.853 1.00 88.06 229 VAL A C 1
ATOM 1866 O O . VAL A 1 229 ? -16.791 -0.999 6.700 1.00 88.06 229 VAL A O 1
ATOM 1869 N N . ASN A 1 230 ? -16.672 0.499 8.376 1.00 90.19 230 ASN A N 1
ATOM 1870 C CA . ASN A 1 230 ? -17.332 1.593 7.677 1.00 90.19 230 ASN A CA 1
ATOM 1871 C C . ASN A 1 230 ? -16.338 2.713 7.378 1.00 90.19 230 ASN A C 1
ATOM 1873 O O . ASN A 1 230 ? -15.491 3.036 8.212 1.00 90.19 230 ASN A O 1
ATOM 1877 N N . LEU A 1 231 ? -16.478 3.309 6.197 1.00 90.69 231 LEU A N 1
ATOM 1878 C CA . LEU A 1 231 ? -15.747 4.495 5.767 1.00 90.69 231 LEU A CA 1
ATOM 1879 C C . LEU A 1 231 ? -16.775 5.590 5.505 1.00 90.69 231 LEU A C 1
ATOM 1881 O O . LEU A 1 231 ? -17.783 5.340 4.843 1.00 90.69 231 LEU A O 1
ATOM 1885 N N . ALA A 1 232 ? -16.538 6.778 6.040 1.00 88.12 232 ALA A N 1
ATOM 1886 C CA . ALA A 1 232 ? -17.372 7.939 5.792 1.00 88.12 232 ALA A CA 1
ATOM 1887 C C . ALA A 1 232 ? -16.504 9.189 5.713 1.00 88.12 232 ALA A C 1
ATOM 1889 O O . ALA A 1 232 ? -15.512 9.308 6.435 1.00 88.12 232 ALA A O 1
ATOM 1890 N N . SER A 1 233 ? -16.907 10.123 4.858 1.00 84.81 233 SER A N 1
ATOM 1891 C CA . SER A 1 233 ? -16.337 11.463 4.838 1.00 84.81 233 SER A CA 1
ATOM 1892 C C . SER A 1 233 ? -17.300 12.463 5.467 1.00 84.81 233 SER A C 1
ATOM 1894 O O . SER A 1 233 ? -18.518 12.322 5.325 1.00 84.81 233 SER A O 1
ATOM 1896 N N . VAL A 1 234 ? -16.757 13.475 6.143 1.00 82.56 234 VAL A N 1
ATOM 1897 C CA . VAL A 1 234 ? -17.518 14.643 6.606 1.00 82.56 234 VAL A CA 1
ATOM 1898 C C . VAL A 1 234 ? -17.708 15.645 5.464 1.00 82.56 234 VAL A C 1
ATOM 1900 O O . VAL A 1 234 ? -18.769 16.261 5.367 1.00 82.56 234 VAL A O 1
ATOM 1903 N N . TYR A 1 235 ? -16.717 15.774 4.574 1.00 76.31 235 TYR A N 1
ATOM 1904 C CA . TYR A 1 235 ? -16.704 16.758 3.490 1.00 76.31 235 TYR A CA 1
ATOM 1905 C C . TYR A 1 235 ? -16.603 16.118 2.090 1.00 76.31 235 TYR A C 1
ATOM 1907 O O . TYR A 1 235 ? -16.090 15.009 1.931 1.00 76.31 235 TYR A O 1
ATOM 1915 N N . PRO A 1 236 ? -17.090 16.801 1.036 1.00 67.81 236 PRO A N 1
ATOM 1916 C CA . PRO A 1 236 ? -17.131 16.246 -0.321 1.00 67.81 236 PRO A CA 1
ATOM 1917 C C . PRO A 1 236 ? -15.761 16.182 -1.019 1.00 67.81 236 PRO A C 1
ATOM 1919 O O . PRO A 1 236 ? -15.658 15.585 -2.082 1.00 67.81 236 PRO A O 1
ATOM 1922 N N . ASN A 1 237 ? -14.715 16.781 -0.445 1.00 75.81 237 ASN A N 1
ATOM 1923 C CA . ASN A 1 237 ? -13.345 16.785 -0.975 1.00 75.81 237 ASN A CA 1
ATOM 1924 C C . ASN A 1 237 ? -12.546 15.517 -0.608 1.00 75.81 237 ASN A C 1
ATOM 1926 O O . ASN A 1 237 ? -11.324 15.493 -0.742 1.00 75.81 237 ASN A O 1
ATOM 1930 N N . VAL A 1 238 ? -13.223 14.463 -0.154 1.00 84.75 238 VAL A N 1
ATOM 1931 C CA . VAL A 1 238 ? -12.636 13.141 0.076 1.00 84.75 238 VAL A CA 1
ATOM 1932 C C . VAL A 1 238 ? -13.243 12.173 -0.925 1.00 84.75 238 VAL A C 1
ATOM 1934 O O . VAL A 1 238 ? -14.458 11.978 -0.956 1.00 84.75 238 VAL A O 1
ATOM 1937 N N . GLU A 1 239 ? -12.389 11.557 -1.729 1.00 84.44 239 GLU A N 1
ATOM 1938 C CA . GLU A 1 239 ? -12.788 10.570 -2.725 1.00 84.44 239 GLU A CA 1
ATOM 1939 C C . GLU A 1 239 ? -12.439 9.172 -2.217 1.00 84.44 239 GLU A C 1
ATOM 1941 O O . GLU A 1 239 ? -11.295 8.919 -1.852 1.00 84.44 239 GLU A O 1
ATOM 1946 N N . PHE A 1 240 ? -13.416 8.264 -2.180 1.00 84.88 240 PHE A N 1
ATOM 1947 C CA . PHE A 1 240 ? -13.177 6.870 -1.806 1.00 84.88 240 PHE A CA 1
ATOM 1948 C C . PHE A 1 240 ? -13.025 6.007 -3.051 1.00 84.88 240 PHE A C 1
ATOM 1950 O O . PHE A 1 240 ? -13.937 5.953 -3.877 1.00 84.88 240 PHE A O 1
ATOM 1957 N N . ILE A 1 241 ? -11.905 5.294 -3.146 1.00 84.19 241 ILE A N 1
ATOM 1958 C CA . ILE A 1 241 ? -11.589 4.426 -4.281 1.00 84.19 241 ILE A CA 1
ATOM 1959 C C . ILE A 1 241 ? -11.406 3.002 -3.759 1.00 84.19 241 ILE A C 1
ATOM 1961 O O . ILE A 1 241 ? -10.573 2.742 -2.893 1.00 84.19 241 ILE A O 1
ATOM 1965 N N . GLU A 1 242 ? -12.214 2.066 -4.253 1.00 83.56 242 GLU A N 1
ATOM 1966 C CA . GLU A 1 242 ? -12.038 0.657 -3.907 1.00 83.56 242 GLU A CA 1
ATOM 1967 C C . GLU A 1 242 ? -10.901 0.053 -4.722 1.00 83.56 242 GLU A C 1
ATOM 1969 O O . GLU A 1 242 ? -10.991 -0.075 -5.942 1.00 83.56 242 GLU A O 1
ATOM 1974 N N . GLU A 1 243 ? -9.852 -0.376 -4.032 1.00 75.94 243 GLU A N 1
ATOM 1975 C CA . GLU A 1 243 ? -8.733 -1.079 -4.634 1.00 75.94 243 GLU A CA 1
ATOM 1976 C C . GLU A 1 243 ? -8.967 -2.588 -4.554 1.00 75.94 243 GLU A C 1
ATOM 1978 O O . GLU A 1 243 ? -8.797 -3.241 -3.515 1.00 75.94 243 GLU A O 1
ATOM 1983 N N . THR A 1 244 ? -9.356 -3.176 -5.683 1.00 59.62 244 THR A N 1
ATOM 1984 C CA . THR A 1 244 ? -9.414 -4.630 -5.819 1.00 59.62 244 THR A CA 1
ATOM 1985 C C . THR A 1 244 ? -8.008 -5.167 -6.042 1.00 59.62 244 THR A C 1
ATOM 1987 O O . THR A 1 244 ? -7.380 -4.860 -7.054 1.00 59.62 244 THR A O 1
ATOM 1990 N N . ALA A 1 245 ? -7.518 -6.014 -5.133 1.00 54.47 245 ALA A N 1
ATOM 1991 C CA . ALA A 1 245 ? -6.266 -6.730 -5.345 1.00 54.47 245 ALA A CA 1
ATOM 1992 C C . ALA A 1 245 ? -6.387 -7.600 -6.608 1.00 54.47 245 ALA A C 1
ATOM 1994 O O . ALA A 1 245 ? -7.045 -8.641 -6.602 1.00 54.47 245 ALA A O 1
ATOM 1995 N N . THR A 1 246 ? -5.762 -7.181 -7.705 1.00 44.47 246 THR A N 1
ATOM 1996 C CA . THR A 1 246 ? -5.611 -8.024 -8.888 1.00 44.47 246 THR A CA 1
ATOM 1997 C C . THR A 1 246 ? -4.678 -9.179 -8.526 1.00 44.47 246 THR A C 1
ATOM 1999 O O . THR A 1 246 ? -3.484 -8.967 -8.326 1.00 44.47 246 THR A O 1
ATOM 2002 N N . ASN A 1 247 ? -5.260 -10.381 -8.443 1.00 41.09 247 ASN A N 1
ATOM 2003 C CA . ASN A 1 247 ? -4.684 -11.687 -8.084 1.00 41.09 247 ASN A CA 1
ATOM 2004 C C . ASN A 1 247 ? -4.616 -11.987 -6.574 1.00 41.09 247 ASN A C 1
ATOM 2006 O O . ASN A 1 247 ? -3.590 -11.815 -5.917 1.00 41.09 247 ASN A O 1
ATOM 2010 N N . SER A 1 248 ? -5.707 -12.538 -6.025 1.00 38.28 248 SER A N 1
ATOM 2011 C CA . SER A 1 248 ? -5.659 -13.260 -4.751 1.00 38.28 248 SER A CA 1
ATOM 2012 C C . SER A 1 248 ? -4.936 -14.594 -4.955 1.00 38.28 248 SER A C 1
ATOM 2014 O O . SER A 1 248 ? -5.498 -15.534 -5.520 1.00 38.28 248 SER A O 1
ATOM 2016 N N . LEU A 1 249 ? -3.690 -14.684 -4.501 1.00 41.84 249 LEU A N 1
ATOM 2017 C CA . LEU A 1 249 ? -3.011 -15.965 -4.344 1.00 41.84 249 LEU A CA 1
ATOM 2018 C C . LEU A 1 249 ? -3.759 -16.801 -3.301 1.00 41.84 249 LEU A C 1
ATOM 2020 O O . LEU A 1 249 ? -4.053 -16.338 -2.197 1.00 41.84 249 LEU A O 1
ATOM 2024 N N . ASP A 1 250 ? -4.100 -18.025 -3.689 1.00 37.84 250 ASP A N 1
ATOM 2025 C CA . ASP A 1 250 ? -4.793 -18.998 -2.852 1.00 37.84 250 ASP A CA 1
ATOM 2026 C C . ASP A 1 250 ? -3.979 -19.249 -1.567 1.00 37.84 250 ASP A C 1
ATOM 2028 O O . ASP A 1 250 ? -2.755 -19.389 -1.631 1.00 37.84 250 ASP A O 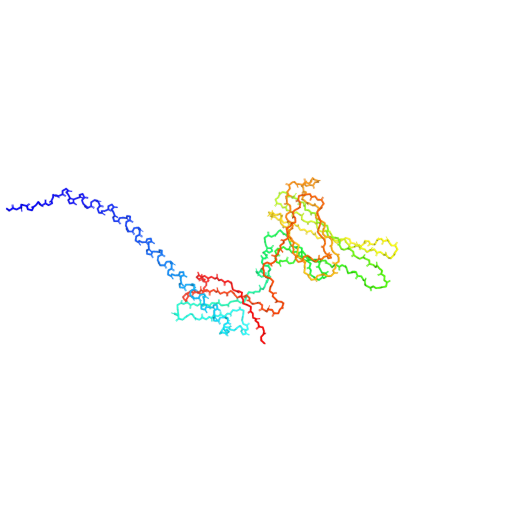1
ATOM 2032 N N . LYS A 1 251 ? -4.623 -19.313 -0.390 1.00 41.09 251 LYS A N 1
ATOM 2033 C CA . LYS A 1 251 ? -3.952 -19.347 0.940 1.00 41.09 251 LYS A CA 1
ATOM 2034 C C . LYS A 1 251 ? -2.951 -20.502 1.127 1.00 41.09 251 LYS A C 1
ATOM 2036 O O . LYS A 1 251 ? -2.174 -20.484 2.079 1.00 41.09 251 LYS A O 1
ATOM 2041 N N . ASN A 1 252 ? -2.963 -21.483 0.229 1.00 41.84 252 ASN A N 1
ATOM 2042 C CA . ASN A 1 252 ? -2.087 -22.652 0.238 1.00 41.84 252 ASN A CA 1
ATOM 2043 C C . ASN A 1 252 ? -0.882 -22.542 -0.717 1.00 41.84 252 ASN A C 1
ATOM 2045 O O . ASN A 1 252 ? -0.100 -23.486 -0.813 1.00 41.84 252 ASN A O 1
ATOM 2049 N N . GLN A 1 253 ? -0.705 -21.423 -1.425 1.00 46.78 253 GLN A N 1
ATOM 2050 C CA . GLN A 1 253 ? 0.445 -21.211 -2.304 1.00 46.78 253 GLN A CA 1
ATOM 2051 C C . GLN A 1 253 ? 1.562 -20.483 -1.553 1.00 46.78 253 GLN A C 1
ATOM 2053 O O . GLN A 1 253 ? 1.437 -19.314 -1.191 1.00 46.78 253 GLN A O 1
ATOM 2058 N N . ARG A 1 254 ? 2.689 -21.172 -1.325 1.00 57.91 254 ARG A N 1
ATOM 2059 C CA . ARG A 1 254 ? 3.924 -20.491 -0.923 1.00 57.91 254 ARG A CA 1
ATOM 2060 C C . ARG A 1 254 ? 4.522 -19.854 -2.165 1.00 57.91 254 ARG A C 1
ATOM 2062 O O . ARG A 1 254 ? 5.040 -20.554 -3.034 1.00 57.91 254 ARG A O 1
ATOM 2069 N N . VAL A 1 255 ? 4.433 -18.536 -2.231 1.00 63.44 255 VAL A N 1
ATOM 2070 C CA . VAL A 1 255 ? 5.072 -17.750 -3.279 1.00 63.44 255 VAL A CA 1
ATOM 2071 C C . VAL A 1 255 ? 6.465 -17.338 -2.829 1.00 63.44 255 VAL A C 1
ATOM 2073 O O . VAL A 1 255 ? 6.646 -16.818 -1.729 1.00 63.44 255 VAL A O 1
ATOM 2076 N N . GLU A 1 256 ? 7.454 -17.598 -3.676 1.00 74.94 256 GLU A N 1
ATOM 2077 C CA . GLU A 1 256 ? 8.843 -17.198 -3.478 1.00 74.94 256 GLU A CA 1
ATOM 2078 C C . GLU A 1 256 ? 9.230 -16.177 -4.552 1.00 74.94 256 GLU A C 1
ATOM 2080 O O . GLU A 1 256 ? 9.041 -16.423 -5.745 1.00 74.94 256 GLU A O 1
ATOM 2085 N N . TYR A 1 257 ? 9.765 -15.030 -4.125 1.00 77.06 257 TYR A N 1
ATOM 2086 C CA . TYR A 1 257 ? 10.288 -14.000 -5.023 1.00 77.06 257 TYR A CA 1
ATOM 2087 C C . TYR A 1 257 ? 11.786 -14.168 -5.173 1.00 77.06 257 TYR A C 1
ATOM 2089 O O . TYR A 1 257 ? 12.529 -14.193 -4.185 1.00 77.06 257 TYR A O 1
ATOM 2097 N N . VAL A 1 258 ? 12.229 -14.251 -6.422 1.00 83.12 258 VAL A N 1
ATOM 2098 C CA . VAL A 1 258 ? 13.640 -14.436 -6.741 1.00 83.12 258 VAL A CA 1
ATOM 2099 C C . VAL A 1 258 ? 14.075 -13.380 -7.735 1.00 83.12 258 VAL A C 1
ATOM 2101 O O . VAL A 1 258 ? 13.547 -13.284 -8.845 1.00 83.12 258 VAL A O 1
ATOM 2104 N N . LYS A 1 259 ? 15.064 -12.587 -7.332 1.00 85.81 259 LYS A N 1
ATOM 2105 C CA . LYS A 1 259 ? 15.779 -11.689 -8.228 1.00 85.81 259 LYS A CA 1
ATOM 2106 C C . LYS A 1 259 ? 16.789 -12.505 -9.024 1.00 85.81 259 LYS A C 1
ATOM 2108 O O . LYS A 1 259 ? 17.616 -13.207 -8.450 1.00 85.81 259 LYS A O 1
ATOM 2113 N N . ILE A 1 260 ? 16.709 -12.404 -10.344 1.00 87.81 260 ILE A N 1
ATOM 2114 C CA . ILE A 1 260 ? 17.639 -13.003 -11.293 1.00 87.81 260 ILE A CA 1
ATOM 2115 C C . ILE A 1 260 ? 18.451 -11.873 -11.921 1.00 87.81 260 ILE A C 1
ATOM 2117 O O . ILE A 1 260 ? 17.892 -11.013 -12.605 1.00 87.81 260 ILE A O 1
ATOM 2121 N N . SER A 1 261 ? 19.764 -11.894 -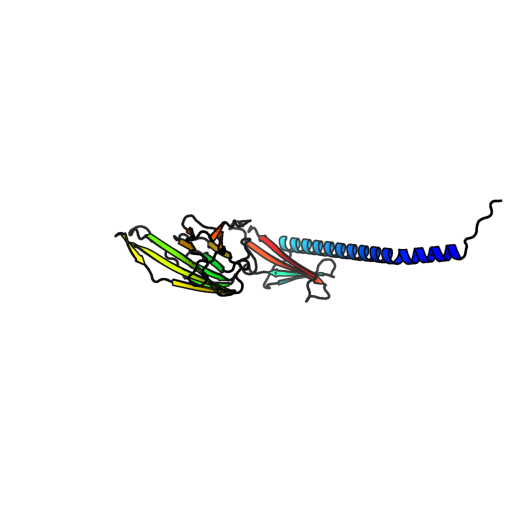11.716 1.00 89.88 261 SER A N 1
ATOM 2122 C CA . SER A 1 261 ? 20.712 -10.942 -12.299 1.00 89.88 261 SER A CA 1
ATOM 2123 C C . SER A 1 261 ? 21.665 -11.666 -13.247 1.00 89.88 261 SER A C 1
ATOM 2125 O O . SER A 1 261 ? 22.218 -12.712 -12.905 1.00 89.88 261 SER A O 1
ATOM 2127 N N . ILE A 1 262 ? 21.862 -11.114 -14.446 1.00 90.31 262 ILE A N 1
ATOM 2128 C CA . ILE A 1 262 ? 22.767 -11.662 -15.465 1.00 90.31 262 ILE A CA 1
ATOM 2129 C C . ILE A 1 262 ? 24.036 -10.819 -15.499 1.00 90.31 262 ILE A C 1
ATOM 2131 O O . ILE A 1 262 ? 23.974 -9.615 -15.731 1.00 90.31 262 ILE A O 1
ATOM 2135 N N . PHE A 1 263 ? 25.189 -11.459 -15.353 1.00 91.19 263 PHE A N 1
ATOM 2136 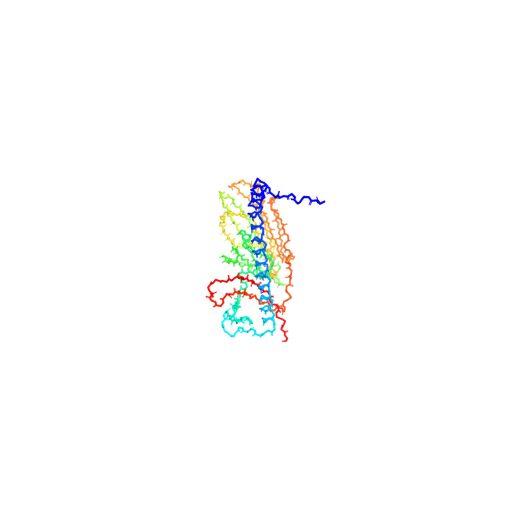C CA . PHE A 1 263 ? 26.505 -10.829 -15.385 1.00 91.19 263 PHE A CA 1
ATOM 2137 C C . PHE A 1 263 ? 27.327 -11.342 -16.559 1.00 91.19 263 PHE A C 1
ATOM 2139 O O . PHE A 1 263 ? 27.122 -12.458 -17.044 1.00 91.19 263 PHE A O 1
ATOM 2146 N N . LYS A 1 264 ? 28.318 -10.553 -16.979 1.00 89.25 264 LYS A N 1
ATOM 2147 C CA . LYS A 1 264 ? 29.435 -11.102 -17.754 1.00 89.25 264 LYS A CA 1
ATOM 2148 C C . LYS A 1 264 ? 30.366 -11.815 -16.787 1.00 89.25 264 LYS A C 1
ATOM 2150 O O . LYS A 1 264 ? 30.661 -11.291 -15.723 1.00 89.25 264 LYS A O 1
ATOM 2155 N N . ASN A 1 265 ? 30.914 -12.955 -17.184 1.00 84.88 265 ASN A N 1
ATOM 2156 C CA . ASN A 1 265 ? 31.855 -13.702 -16.347 1.00 84.88 265 ASN A CA 1
ATOM 2157 C C . ASN A 1 265 ? 33.108 -12.865 -15.989 1.00 84.88 265 ASN A C 1
ATOM 2159 O O . ASN A 1 265 ? 33.736 -13.074 -14.958 1.00 84.88 265 ASN A O 1
ATOM 2163 N N . SER A 1 266 ? 33.442 -11.872 -16.822 1.00 83.75 266 SER A N 1
ATOM 2164 C CA . SER A 1 266 ? 34.534 -10.920 -16.595 1.00 83.75 266 SER A CA 1
ATOM 2165 C C . SER A 1 266 ? 34.203 -9.759 -15.645 1.00 83.75 266 SER A C 1
ATOM 2167 O O . SER A 1 266 ? 35.119 -9.037 -15.266 1.00 83.75 266 SER A O 1
ATOM 2169 N N . ASP A 1 267 ? 32.928 -9.515 -15.324 1.00 83.88 267 ASP A N 1
ATOM 2170 C CA . ASP A 1 267 ? 32.484 -8.411 -14.462 1.00 83.88 267 ASP A CA 1
ATOM 2171 C C . ASP A 1 267 ? 31.229 -8.814 -13.672 1.00 83.88 267 ASP A C 1
ATOM 2173 O O . ASP A 1 267 ? 30.106 -8.764 -14.177 1.00 83.88 267 ASP A O 1
ATOM 2177 N N . LEU A 1 268 ? 31.452 -9.221 -12.421 1.00 81.88 268 LEU A N 1
ATOM 2178 C CA . LEU A 1 268 ? 30.416 -9.659 -11.481 1.00 81.88 268 LEU A CA 1
ATOM 2179 C C . LEU A 1 268 ? 29.843 -8.527 -10.623 1.00 81.88 268 LEU A C 1
ATOM 2181 O O . LEU A 1 268 ? 28.909 -8.755 -9.861 1.00 81.88 268 LEU A O 1
ATOM 2185 N N . ASN A 1 269 ? 30.386 -7.313 -10.733 1.00 82.00 269 ASN A N 1
ATOM 2186 C CA . ASN A 1 269 ? 29.913 -6.175 -9.947 1.00 82.00 269 ASN A CA 1
ATOM 2187 C C . ASN A 1 269 ? 28.827 -5.387 -10.686 1.00 82.00 269 ASN A C 1
ATOM 2189 O O . ASN A 1 269 ? 28.015 -4.728 -10.042 1.00 82.00 269 ASN A O 1
ATOM 2193 N N . ASN A 1 270 ? 28.790 -5.474 -12.022 1.00 82.19 270 ASN A N 1
ATOM 2194 C CA . ASN A 1 270 ? 27.826 -4.758 -12.853 1.00 82.19 270 ASN A CA 1
ATOM 2195 C C . ASN A 1 270 ? 26.929 -5.734 -13.638 1.00 82.19 270 ASN A C 1
ATOM 2197 O O . ASN A 1 270 ? 27.381 -6.339 -14.617 1.00 82.19 270 ASN A O 1
ATOM 2201 N N . PRO A 1 271 ? 25.651 -5.887 -13.255 1.00 86.00 271 PRO A N 1
ATOM 2202 C CA . PRO A 1 271 ? 24.720 -6.738 -13.982 1.00 86.00 271 PRO A CA 1
ATOM 2203 C C . PRO A 1 271 ? 24.407 -6.136 -15.358 1.00 86.00 271 PRO A C 1
ATOM 2205 O O . PRO A 1 271 ? 24.170 -4.938 -15.501 1.00 86.00 271 PRO A O 1
ATOM 2208 N N . LEU A 1 272 ? 24.357 -6.983 -16.388 1.00 83.50 272 LEU A N 1
ATOM 2209 C CA . LEU A 1 272 ? 23.855 -6.613 -17.714 1.00 83.50 272 LEU A CA 1
ATOM 2210 C C . LEU A 1 272 ? 22.355 -6.324 -17.683 1.00 83.50 272 LEU A C 1
ATOM 2212 O O . LEU A 1 272 ? 21.870 -5.475 -18.432 1.00 83.50 272 LEU A O 1
ATOM 2216 N N . ASN A 1 273 ? 21.617 -7.083 -16.872 1.00 78.56 273 ASN A N 1
ATOM 2217 C CA . ASN A 1 273 ? 20.187 -6.918 -16.663 1.00 78.56 273 ASN A CA 1
ATOM 2218 C C . ASN A 1 273 ? 19.751 -7.680 -15.406 1.00 78.56 273 ASN A C 1
ATOM 2220 O O . ASN A 1 273 ? 20.375 -8.675 -15.033 1.00 78.56 273 ASN A O 1
ATOM 2224 N N . GLU A 1 274 ? 18.653 -7.244 -14.800 1.00 81.88 274 GLU A N 1
ATOM 2225 C CA . GLU A 1 274 ? 18.085 -7.833 -13.592 1.00 81.88 274 GLU A CA 1
ATOM 2226 C C . GLU A 1 274 ? 16.561 -7.860 -13.691 1.00 81.88 274 GLU A C 1
ATOM 2228 O O . GLU A 1 274 ? 15.944 -6.898 -14.150 1.00 81.88 274 GLU A O 1
ATOM 2233 N N . LYS A 1 275 ? 15.943 -8.955 -13.248 1.00 75.00 275 LYS A N 1
ATOM 2234 C CA . LYS A 1 275 ? 14.485 -9.087 -13.166 1.00 75.00 275 LYS A CA 1
ATOM 2235 C C . LYS A 1 275 ? 14.090 -9.875 -11.931 1.00 75.00 275 LYS A C 1
ATOM 2237 O O . LYS A 1 275 ? 14.783 -10.810 -11.547 1.00 75.00 275 LYS A O 1
ATOM 2242 N N . ILE A 1 276 ? 12.958 -9.520 -11.338 1.00 77.19 276 ILE A N 1
ATOM 2243 C CA . ILE A 1 276 ? 12.364 -10.268 -10.231 1.00 77.19 276 ILE A CA 1
ATOM 2244 C C . ILE A 1 276 ? 11.255 -11.144 -10.800 1.00 77.19 276 ILE A C 1
ATOM 2246 O O . ILE A 1 276 ? 10.431 -10.671 -11.582 1.00 77.19 276 ILE A O 1
ATOM 2250 N N . TYR A 1 277 ? 11.257 -12.415 -10.411 1.00 74.31 277 TYR A N 1
ATOM 2251 C CA . TYR A 1 277 ? 10.247 -13.387 -10.801 1.00 74.31 277 TYR A CA 1
ATOM 2252 C C . TYR A 1 277 ? 9.503 -13.908 -9.580 1.00 74.31 277 TYR A C 1
ATOM 2254 O O . TYR A 1 277 ? 10.077 -14.082 -8.502 1.00 74.31 277 TYR A O 1
ATOM 2262 N N . GLU A 1 278 ? 8.218 -14.164 -9.791 1.00 73.81 278 GLU A N 1
ATOM 2263 C CA . GLU A 1 278 ? 7.328 -14.794 -8.832 1.00 73.81 278 GLU A CA 1
ATOM 2264 C C . GLU A 1 278 ? 7.231 -16.292 -9.133 1.00 73.81 278 GLU A C 1
ATOM 2266 O O . GLU A 1 278 ? 6.909 -16.686 -10.257 1.00 73.81 278 GLU A O 1
ATOM 2271 N N . PHE A 1 279 ? 7.492 -17.127 -8.128 1.00 74.88 279 PHE A N 1
ATOM 2272 C CA . PHE A 1 279 ? 7.358 -18.575 -8.236 1.00 74.88 279 PHE A CA 1
ATOM 2273 C C . PHE A 1 279 ? 6.346 -19.091 -7.218 1.00 74.88 279 PHE A C 1
ATOM 2275 O O . PHE A 1 279 ? 6.592 -19.061 -6.012 1.00 74.88 279 PHE A O 1
ATOM 2282 N N . SER A 1 280 ? 5.216 -19.611 -7.703 1.00 65.31 280 SER A N 1
ATOM 2283 C CA . SER A 1 280 ? 4.238 -20.311 -6.868 1.00 65.31 280 SER A CA 1
ATOM 2284 C C . SER A 1 280 ? 4.661 -21.769 -6.696 1.00 65.31 280 SER A C 1
ATOM 2286 O O . SER A 1 280 ? 4.673 -22.545 -7.654 1.00 65.31 280 SER A O 1
ATOM 2288 N N . LYS A 1 281 ? 5.043 -22.156 -5.475 1.00 61.09 281 LYS A N 1
ATOM 2289 C CA . LYS A 1 281 ? 5.343 -23.551 -5.136 1.00 61.09 281 LYS A CA 1
ATOM 2290 C C . LYS A 1 281 ? 4.091 -24.198 -4.554 1.00 61.09 281 LYS A C 1
ATOM 2292 O O . LYS A 1 281 ? 3.695 -23.908 -3.425 1.00 61.09 281 LYS A O 1
ATOM 2297 N N . ILE A 1 282 ? 3.484 -25.105 -5.320 1.00 48.84 282 ILE A N 1
ATOM 2298 C CA . ILE A 1 282 ? 2.438 -26.000 -4.815 1.00 48.84 282 ILE A CA 1
ATOM 2299 C C . ILE A 1 282 ? 3.127 -27.035 -3.917 1.00 48.84 282 ILE A C 1
ATOM 2301 O O . ILE A 1 282 ? 3.992 -27.778 -4.386 1.00 48.84 282 ILE A O 1
ATOM 2305 N N . GLN A 1 283 ? 2.778 -27.081 -2.629 1.00 45.56 283 GLN A N 1
ATOM 2306 C CA . GLN A 1 283 ? 3.187 -28.198 -1.774 1.00 45.56 283 GLN A CA 1
ATOM 2307 C C . GLN A 1 283 ? 2.517 -29.477 -2.294 1.00 45.56 283 GLN A C 1
ATOM 2309 O O . GLN A 1 283 ? 1.290 -29.560 -2.323 1.00 45.56 283 GLN A O 1
ATOM 2314 N N . LYS A 1 284 ? 3.329 -30.439 -2.741 1.00 40.09 284 LYS A N 1
ATOM 2315 C CA . LYS A 1 284 ? 2.911 -31.839 -2.871 1.00 40.09 284 LYS A CA 1
ATOM 2316 C C . LYS A 1 284 ? 2.953 -32.518 -1.511 1.00 40.09 284 LYS A C 1
ATOM 2318 O O . LYS A 1 284 ? 3.873 -32.177 -0.733 1.00 40.09 284 LYS A O 1
#

Nearest PDB structures (foldseek):
  4kh5-assembly1_A  TM=4.745E-01  e=2.328E-01  Toxoplasma gondii
  4kh4-assembly1_B-2  TM=4.736E-01  e=2.469E-01  Toxoplasma gondii
  4kh4-assembly1_A-2  TM=4.760E-01  e=3.124E-01  Toxoplasma gondii
  6p7l-assembly1_D  TM=4.611E-01  e=1.012E+00  Streptomyces sp. CM020
  3agr-assembly1_A  TM=4.300E-01  e=1.139E+00  Neospora caninum

Secondary structure (DSSP, 8-state):
----PPPPHHHHHHHHHHHHHHHHHHHHHHHHHHHHHHHHHHHHHHHHHHHHHHHHHHTTSS--SSSSEEEEE-TTSSEEEEEEE--TTSS-TTS--GGGSSEEEEEETTEEEEEETTEEEEEEE--PPP-SSS--EEEEEEEEEEEEETTEEEEEEEEEEEEEPTTS-EEEPPPEEEEEEEES--SEEEEEEES--S-EEEEEEEEEETTEEP---EEEEEES--TTEEEEESSTTEEEEE---S----TTEEEEEEEEEEEETTBSSS-SEEEEEEEEEE--

Foldseek 3Di:
DDDDDDDDPVNVVVVVVVVVVPVVVVVVVVVVVVVVVVVVVVVVVVVVVVVVVVVCVQVPVDDCPDDQKDKDADPVNFKIKMKGFDDPLPDDPQVDFLCLACWEFEAAAQKTFIDNGSDTDDIDGHDAQDDDDWRWDKEWEWEWEWEDDPQKIKIKIKIWIWIQGNVRDIDIDDIDIDIDIGGNGPLEYEYEYPDYPHQYEYEYEAYHHVPHGDLAAREYEYEPADPSYHYYYPDPSYHYHYDDRPDDDDPQWDKTKMKMFMDGPVDPPDTPDIDIDIDTDHDD

pLDDT: mean 79.75, std 13.54, range [37.84, 95.25]

Radius of gyration: 31.99 Å; Cα contacts (8 Å, |Δi|>4): 534; chains: 1; bounding box: 65×59×118 Å